Protein AF-A0A433Q0R8-F1 (afdb_monomer)

Mean predicted aligned error: 4.28 Å

Radius of gyration: 22.54 Å; Cα contacts (8 Å, |Δi|>4): 181; chains: 1; bounding box: 54×43×65 Å

Sequence (232 aa):
MKRGSVQAHPYHLVEPSPWPLLVSLALLTTTLSAVMTFHGVSNGPLLLSLGLLSTIFTMALWFISVTREATAEGHHTFAVQKGLTLGFILFVVSEVFFFLSIFWAFFHSSLAPTVELGAHWPPAGIESMNPWEVPLLNTVILLSSGATLTYSHHSVIAGDRKGALNGLVITIILAGIFTGLQGYEYFNASFTISDGVYGSTFFMATGFHGLHVTSWKWGIHQILAAMAANHV

Foldseek 3Di:
DPPVVDDPDLAFDDDDDCLVVQLVVLVVQLVVLVVCVVVVNPCSVVSNVVSVVSNVVSVVVVVVVVLCCVQVVPSCDPVNVVVVVVVVVVVVVVVVVVLVVLVCLVCVCAVAPDVVQVRHPPRPPADDDDCPPLVVVLVVLQVVLVVLCVQLVVCVVVVNLVSNLVSLVSSLVSLVVSLVSVVVCQVPGPDACPRPSVRVSVCVNVVVVSVVSVVVSVVSVVVSVCSVVVSD

Nearest PDB structures (foldseek):
  8ugj-assembly1_4C  TM=9.894E-01  e=1.124E-20  Sus scrofa
  5luf-assembly1_z  TM=9.855E-01  e=1.244E-20  Bos taurus
  1occ-assembly1_C  TM=9.855E-01  e=1.244E-20  Bos taurus
  1occ-assembly1_P  TM=9.855E-01  e=1.244E-20  Bos taurus
  7jrp-assembly1_c  TM=9.916E-01  e=2.871E-19  Vigna radiata

Secondary structure (DSSP, 8-state):
--GGGS-SSSS--PPP-SHHHHHHHHHHHHHHHHHHHHTT-TTHHHHHHHHHHHHHHHHHHHHHHHHHHHHTS----HHHHHHHHHHHHHHHHHHHHHHHHHHHHHHHHHHS--GGGTSSSSPTT-----TTSHHHHHHHHHHHHHHHHHHHHHHHHTT-HHHHHHHHHHHHHHHHHHHHHHHHHHHT-SS-TTSHHHHHHHHHHHHHHHHHHHHHHHHHHHHHHHHHTT--

Solvent-accessible surface area (backbone atoms only — not comparable to full-atom values): 12620 Å² total; per-residue (Å²): 132,63,79,90,81,51,82,92,61,63,68,67,83,79,72,95,66,66,52,69,60,54,38,52,53,19,49,51,41,26,54,54,16,45,54,32,37,79,69,67,42,87,63,11,59,60,43,25,53,51,14,50,52,45,31,55,51,43,51,52,56,44,53,52,50,54,48,40,42,41,69,77,70,57,48,58,33,74,64,34,48,52,50,52,54,51,51,50,52,54,51,53,51,51,52,51,55,54,50,49,54,50,52,46,57,41,49,58,48,55,76,58,37,50,74,92,38,68,58,41,70,76,39,78,94,61,73,76,83,63,64,84,48,69,58,40,52,44,50,52,40,52,55,50,27,52,53,30,41,52,50,12,54,53,20,54,77,72,67,35,61,68,53,20,54,51,18,46,52,52,24,49,51,38,54,51,50,40,53,51,51,51,52,50,50,61,73,69,45,87,64,46,60,80,55,52,70,63,23,37,42,47,49,52,51,55,45,52,49,52,51,48,54,54,54,51,45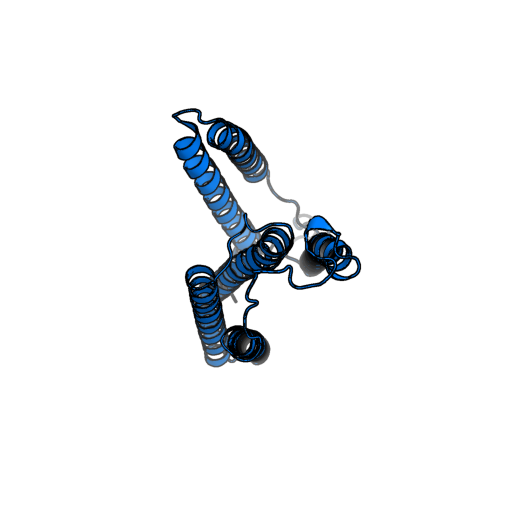,50,54,53,50,53,52,50,53,38,45,73,72,65,74,99

pLDDT: mean 94.96, std 6.35, range [53.72, 98.31]

Structure (mmCIF, N/CA/C/O backbone):
data_AF-A0A433Q0R8-F1
#
_entry.id   AF-A0A433Q0R8-F1
#
loop_
_atom_site.group_PDB
_atom_site.id
_atom_site.type_symbol
_atom_site.label_atom_id
_atom_site.label_alt_id
_atom_site.label_comp_id
_atom_site.label_asym_id
_atom_site.label_entity_id
_atom_site.label_seq_id
_atom_site.pdbx_PDB_ins_code
_atom_site.Cartn_x
_atom_site.Cartn_y
_atom_site.Cartn_z
_atom_site.occupancy
_atom_site.B_iso_or_equiv
_atom_site.auth_seq_id
_atom_site.auth_comp_id
_atom_site.auth_asym_id
_atom_site.auth_atom_id
_atom_site.pdbx_PDB_model_num
ATOM 1 N N . MET A 1 1 ? -31.805 5.750 31.769 1.00 56.47 1 MET A N 1
ATOM 2 C CA . MET A 1 1 ? -31.431 7.029 31.121 1.00 56.47 1 MET A CA 1
ATOM 3 C C . MET A 1 1 ? -32.704 7.681 30.583 1.00 56.47 1 MET A C 1
ATOM 5 O O . MET A 1 1 ? -33.530 6.957 30.036 1.00 56.47 1 MET A O 1
ATOM 9 N N . LYS A 1 2 ? -32.943 8.983 30.801 1.00 53.72 2 LYS A N 1
ATOM 10 C CA . LYS A 1 2 ? -34.154 9.647 30.274 1.00 53.72 2 LYS A CA 1
ATOM 11 C C . LYS A 1 2 ? -34.017 9.778 28.752 1.00 53.72 2 LYS A C 1
ATOM 13 O O . LYS A 1 2 ? -32.960 10.161 28.271 1.00 53.72 2 LYS A O 1
ATOM 18 N N . ARG A 1 3 ? -35.083 9.504 27.992 1.00 65.44 3 ARG A N 1
ATOM 19 C CA . ARG A 1 3 ? -35.072 9.532 26.513 1.00 65.44 3 ARG A CA 1
ATOM 20 C C . ARG A 1 3 ? -34.595 10.870 25.915 1.00 65.44 3 ARG A C 1
ATOM 22 O O . ARG A 1 3 ? -34.101 10.875 24.802 1.00 65.44 3 ARG A O 1
ATOM 29 N N . GLY A 1 4 ? -34.704 11.978 26.654 1.00 68.19 4 GLY A N 1
ATOM 30 C CA . GLY A 1 4 ? -34.221 13.300 26.232 1.00 68.19 4 GLY A CA 1
ATOM 31 C C . GLY A 1 4 ? -32.722 13.567 26.438 1.00 68.19 4 GLY A C 1
ATOM 32 O O . GLY A 1 4 ? -32.263 14.630 26.046 1.00 68.19 4 GLY A O 1
ATOM 33 N N . SER A 1 5 ? -31.964 12.652 27.055 1.00 75.94 5 SER A N 1
ATOM 34 C CA . SER A 1 5 ? -30.516 12.799 27.292 1.00 75.94 5 SER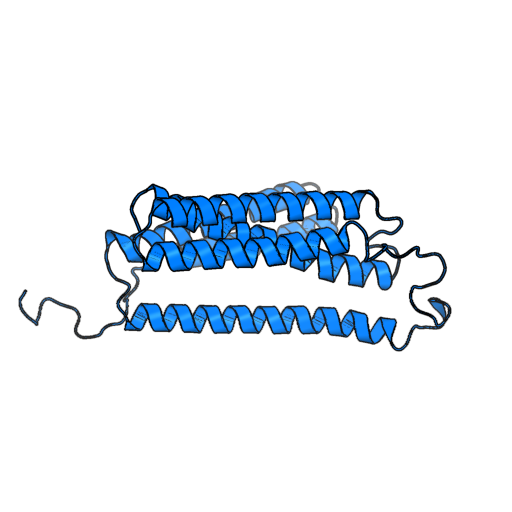 A CA 1
ATOM 35 C C . SER A 1 5 ? -29.663 11.864 26.427 1.00 75.94 5 SER A C 1
ATOM 37 O O . SER A 1 5 ? -28.495 11.649 26.732 1.00 75.94 5 SER A O 1
ATOM 39 N N . VAL A 1 6 ? -30.263 11.232 25.416 1.00 81.00 6 VAL A N 1
ATOM 40 C CA . VAL A 1 6 ? -29.609 10.283 24.509 1.00 81.00 6 VAL A CA 1
ATOM 41 C C . VAL A 1 6 ? -29.901 10.725 23.084 1.00 81.00 6 VAL A C 1
ATOM 43 O O . VAL A 1 6 ? -31.008 11.175 22.786 1.00 81.00 6 VAL A O 1
ATOM 46 N N . GLN A 1 7 ? -28.908 10.606 22.211 1.00 86.12 7 GLN A N 1
ATOM 47 C CA . GLN A 1 7 ? -29.038 10.958 20.805 1.00 86.12 7 GLN A CA 1
ATOM 48 C C . GLN A 1 7 ? -30.199 10.194 20.142 1.00 86.12 7 GLN A C 1
ATOM 50 O O . GLN A 1 7 ? -30.347 8.986 20.318 1.00 86.12 7 GLN A O 1
ATOM 55 N N . ALA A 1 8 ? -31.029 10.902 19.371 1.00 91.81 8 ALA A N 1
ATOM 56 C CA . ALA A 1 8 ? -32.252 10.345 18.785 1.00 91.81 8 ALA A CA 1
ATOM 57 C C . ALA A 1 8 ? -32.035 9.569 17.467 1.00 91.81 8 ALA A C 1
ATOM 59 O O . ALA A 1 8 ? -32.969 8.947 16.966 1.00 91.81 8 ALA A O 1
ATOM 60 N N . HIS A 1 9 ? -30.825 9.605 16.902 1.00 93.50 9 HIS A N 1
ATOM 61 C CA . HIS A 1 9 ? -30.449 8.910 15.667 1.00 93.50 9 HIS A CA 1
ATOM 62 C C . HIS A 1 9 ? -29.207 8.033 15.888 1.00 93.50 9 HIS A C 1
ATOM 64 O O . HIS A 1 9 ? -28.430 8.305 16.802 1.00 93.50 9 HIS A O 1
ATOM 70 N N . PRO A 1 10 ? -28.968 7.005 15.051 1.00 94.69 10 PRO A N 1
ATOM 71 C CA . PRO A 1 10 ? -27.886 6.045 15.279 1.00 94.69 10 PRO A CA 1
ATOM 72 C C . PRO A 1 10 ? -26.514 6.488 14.736 1.00 94.69 10 PRO A C 1
ATOM 74 O O . PRO A 1 10 ? -25.539 5.765 14.909 1.00 94.69 10 PRO A O 1
ATOM 77 N N . TYR A 1 11 ? -26.425 7.628 14.045 1.00 95.88 11 TYR A N 1
ATOM 78 C CA . TYR A 1 11 ? -25.190 8.103 13.399 1.00 95.88 11 TYR A CA 1
ATOM 79 C C . TYR A 1 11 ? -24.205 8.776 14.358 1.00 95.88 11 TYR A C 1
ATOM 81 O O . TYR A 1 11 ? -24.627 9.455 15.282 1.00 95.88 11 TYR A O 1
ATOM 89 N N . HIS A 1 12 ? -22.904 8.653 14.107 1.00 95.50 12 HIS A N 1
ATOM 90 C CA . HIS A 1 12 ? -21.869 9.330 14.888 1.00 95.50 12 HIS A CA 1
ATOM 91 C C . HIS A 1 12 ? -21.760 10.813 14.485 1.00 95.50 12 HIS A C 1
ATOM 93 O O . HIS A 1 12 ? -21.564 11.118 13.309 1.00 95.50 12 HIS A O 1
ATOM 99 N N . LEU A 1 13 ? -21.894 11.726 15.450 1.00 94.81 13 LEU A N 1
ATOM 100 C CA . LEU A 1 13 ? -21.583 13.148 15.282 1.00 94.81 13 LEU A CA 1
ATOM 101 C C . LEU A 1 13 ? -20.150 13.393 15.754 1.00 94.81 13 LEU A C 1
ATOM 103 O O . LEU A 1 13 ? -19.916 13.542 16.948 1.00 94.81 13 LEU A O 1
ATOM 107 N N . VAL A 1 14 ? -19.208 13.389 14.813 1.00 94.62 14 VAL A N 1
ATOM 108 C CA . VAL A 1 14 ? -17.776 13.520 15.109 1.00 94.62 14 VAL A CA 1
ATOM 109 C C . VAL A 1 14 ? -17.467 14.926 15.631 1.00 94.62 14 VAL A C 1
ATOM 111 O O . VAL A 1 14 ? -17.920 15.920 15.057 1.00 94.62 14 VAL A O 1
ATOM 114 N N . GLU A 1 15 ? -16.679 15.014 16.702 1.00 93.75 15 GLU A N 1
ATOM 115 C CA . GLU A 1 15 ? -16.199 16.291 17.234 1.00 93.75 15 GLU A CA 1
ATOM 116 C C . GLU A 1 15 ? -15.208 16.980 16.273 1.00 93.75 15 GLU A C 1
ATOM 118 O O . GLU A 1 15 ? -14.554 16.321 15.458 1.00 93.75 15 GLU A O 1
ATOM 123 N N . PRO A 1 16 ? -15.051 18.316 16.345 1.00 96.56 16 PRO A N 1
ATOM 124 C CA . PRO A 1 16 ? -14.052 19.022 15.550 1.00 96.56 16 PRO A CA 1
ATOM 125 C C . PRO A 1 16 ? -12.648 18.438 15.746 1.00 96.56 16 PRO A C 1
ATOM 127 O O . PRO A 1 16 ? -12.112 18.417 16.852 1.00 96.56 16 PRO A O 1
ATOM 130 N N . SER A 1 17 ? -12.035 17.995 14.648 1.00 96.12 17 SER A N 1
ATOM 131 C CA . SER A 1 17 ? -10.740 17.319 14.656 1.00 96.12 17 SER A CA 1
ATOM 132 C C . SER A 1 17 ? -9.710 18.064 13.800 1.00 96.12 17 SER A C 1
ATOM 134 O O . SER A 1 17 ? -10.045 18.506 12.697 1.00 96.12 17 SER A O 1
ATOM 136 N N . PRO A 1 18 ? -8.446 18.193 14.252 1.00 96.81 18 PRO A N 1
ATOM 137 C CA . PRO A 1 18 ? -7.393 18.845 13.474 1.00 96.81 18 PRO A CA 1
ATOM 138 C C . PRO A 1 18 ? -6.833 17.954 12.353 1.00 96.81 18 PRO A C 1
ATOM 140 O O . PRO A 1 18 ? -6.156 18.460 11.454 1.00 96.81 18 PRO A O 1
ATOM 143 N N . TRP A 1 19 ? -7.085 16.639 12.388 1.00 97.38 19 TRP A N 1
ATOM 144 C CA . TRP A 1 19 ? -6.422 15.667 11.511 1.00 97.38 19 TRP A CA 1
ATOM 145 C C . TRP A 1 19 ? -6.618 15.921 10.010 1.00 97.38 19 TRP A C 1
ATOM 147 O O . TRP A 1 19 ? -5.617 15.843 9.293 1.00 97.38 19 TRP A O 1
ATOM 157 N N . PRO A 1 20 ? -7.817 16.296 9.510 1.00 97.56 20 PRO A N 1
ATOM 158 C CA . PRO A 1 20 ? -8.004 16.597 8.090 1.00 97.56 20 PRO A CA 1
ATOM 159 C C . PRO A 1 20 ? -7.110 17.743 7.596 1.00 97.56 20 PRO A C 1
ATOM 161 O O . PRO A 1 20 ? -6.517 17.655 6.521 1.00 97.56 20 PRO A O 1
ATOM 164 N N . LEU A 1 21 ? -6.957 18.803 8.397 1.00 97.62 21 LEU A N 1
ATOM 165 C CA . LEU A 1 21 ? -6.092 19.929 8.049 1.00 97.62 21 LEU A CA 1
ATOM 166 C C . LEU A 1 21 ? -4.618 19.512 8.082 1.00 97.62 21 LEU A C 1
ATOM 168 O O . LEU A 1 21 ? -3.884 19.774 7.130 1.00 97.62 21 LEU A O 1
ATOM 172 N N . LEU A 1 22 ? -4.191 18.822 9.141 1.00 97.81 22 LEU A N 1
ATOM 173 C CA . LEU A 1 22 ? -2.797 18.401 9.292 1.00 97.81 22 LEU A CA 1
ATOM 174 C C . LEU A 1 22 ? -2.357 17.447 8.176 1.00 97.81 22 LEU A C 1
ATOM 176 O O . LEU A 1 22 ? -1.286 17.645 7.604 1.00 97.81 22 LEU A O 1
ATOM 180 N N . VAL A 1 23 ? -3.192 16.470 7.802 1.00 97.81 23 VAL A N 1
ATOM 181 C CA . VAL A 1 23 ? -2.846 15.546 6.714 1.00 97.81 23 VAL A CA 1
ATOM 182 C C . VAL A 1 23 ? -2.805 16.272 5.371 1.00 97.81 23 VAL A C 1
ATOM 184 O O . VAL A 1 23 ? -1.923 16.001 4.564 1.00 97.81 23 VAL A O 1
ATOM 187 N N . SER A 1 24 ? -3.690 17.250 5.142 1.00 97.94 24 SER A N 1
ATOM 188 C CA . SER A 1 24 ? -3.680 18.033 3.901 1.00 97.94 24 SER A CA 1
ATOM 189 C C . SER A 1 24 ? -2.397 18.863 3.746 1.00 97.94 24 SER A C 1
ATOM 191 O O . SER A 1 24 ? -1.813 18.893 2.663 1.00 97.94 24 SER A O 1
ATOM 193 N N . LEU A 1 25 ? -1.897 19.459 4.836 1.00 97.69 25 LEU A N 1
ATOM 194 C CA . LEU A 1 25 ? -0.628 20.194 4.852 1.00 97.69 25 LEU A CA 1
ATOM 195 C C . LEU A 1 25 ? 0.580 19.260 4.693 1.00 97.69 25 LEU A C 1
ATOM 197 O O . LEU A 1 25 ? 1.532 19.601 3.985 1.00 97.69 25 LEU A O 1
ATOM 201 N N . ALA A 1 26 ? 0.541 18.075 5.306 1.00 97.88 26 ALA A N 1
ATOM 202 C CA . ALA A 1 26 ? 1.584 17.062 5.151 1.00 97.88 26 ALA A CA 1
ATOM 203 C C . ALA A 1 26 ? 1.663 16.544 3.702 1.00 97.88 26 ALA A C 1
ATOM 205 O O . ALA A 1 26 ? 2.753 16.460 3.128 1.00 97.88 26 ALA A O 1
ATOM 206 N N . LEU A 1 27 ? 0.513 16.287 3.071 1.00 98.00 27 LEU A N 1
ATOM 207 C CA . LEU A 1 27 ? 0.427 15.886 1.665 1.00 98.00 27 LEU A CA 1
ATOM 208 C C . LEU A 1 27 ? 0.896 16.999 0.724 1.00 98.00 27 LEU A C 1
ATOM 210 O O . LEU A 1 27 ? 1.673 16.724 -0.187 1.00 98.00 27 LEU A O 1
ATOM 214 N N . LEU A 1 28 ? 0.503 18.255 0.964 1.00 97.69 28 LEU A N 1
ATOM 215 C CA . LEU A 1 28 ? 0.994 19.404 0.194 1.00 97.69 28 LEU A CA 1
ATOM 216 C C . LEU A 1 28 ? 2.519 19.545 0.299 1.00 97.69 28 LEU A C 1
ATOM 218 O O . LEU A 1 28 ? 3.203 19.765 -0.698 1.00 97.69 28 L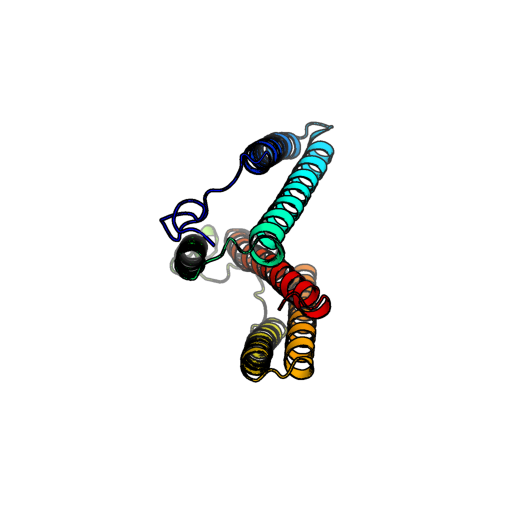EU A O 1
ATOM 222 N N . THR A 1 29 ? 3.065 19.387 1.504 1.00 97.00 29 THR A N 1
ATOM 223 C CA . THR A 1 29 ? 4.517 19.424 1.718 1.00 97.00 29 THR A CA 1
ATOM 224 C C . THR A 1 29 ? 5.202 18.293 0.955 1.00 97.00 29 THR A C 1
ATOM 226 O O . THR A 1 29 ? 6.218 18.524 0.302 1.00 97.00 29 THR A O 1
ATOM 229 N N . THR A 1 30 ? 4.628 17.088 0.976 1.00 98.06 30 THR A N 1
ATOM 230 C CA . THR A 1 30 ? 5.141 15.912 0.254 1.00 98.06 30 THR A CA 1
ATOM 231 C C . THR A 1 30 ? 5.153 16.135 -1.259 1.00 98.06 30 THR A C 1
ATOM 233 O O . THR A 1 30 ? 6.157 15.858 -1.909 1.00 98.06 30 THR A O 1
ATOM 236 N N . THR A 1 31 ? 4.081 16.679 -1.841 1.00 97.88 31 THR A N 1
ATOM 237 C CA . THR A 1 31 ? 4.012 16.907 -3.295 1.00 97.88 31 THR A CA 1
ATOM 238 C C . THR A 1 31 ? 4.971 18.003 -3.753 1.00 97.88 31 THR A C 1
ATOM 240 O O . THR A 1 31 ? 5.715 17.797 -4.711 1.00 97.88 31 THR A O 1
ATOM 243 N N . LEU A 1 32 ? 5.028 19.137 -3.047 1.00 97.62 32 LEU A N 1
ATOM 244 C CA . LEU A 1 32 ? 5.959 20.224 -3.372 1.00 97.62 32 LEU A CA 1
ATOM 245 C C . LEU A 1 32 ? 7.421 19.779 -3.240 1.00 97.62 32 LEU A C 1
ATOM 247 O O . LEU A 1 32 ? 8.239 20.050 -4.119 1.00 97.62 32 LEU A O 1
ATOM 251 N N . SER A 1 33 ? 7.754 19.054 -2.174 1.00 97.94 33 SER A N 1
ATOM 252 C CA . SER A 1 33 ? 9.115 18.555 -1.953 1.00 97.94 33 SER A CA 1
ATOM 253 C C . SER A 1 33 ? 9.523 17.439 -2.920 1.00 97.94 33 SER A C 1
ATOM 255 O O . SER A 1 33 ? 10.697 17.368 -3.288 1.00 97.94 33 SER A O 1
ATOM 257 N N . ALA A 1 34 ? 8.583 16.616 -3.399 1.00 97.94 34 ALA A N 1
ATOM 258 C CA . ALA A 1 34 ? 8.841 15.656 -4.474 1.00 97.94 34 ALA A CA 1
ATOM 259 C C . ALA A 1 34 ? 9.249 16.375 -5.769 1.00 97.94 34 ALA A C 1
ATOM 261 O O . ALA A 1 34 ? 10.277 16.044 -6.359 1.00 97.94 34 ALA A O 1
ATOM 262 N N . VAL A 1 35 ? 8.514 17.425 -6.157 1.00 98.12 35 VAL A N 1
ATOM 263 C CA . VAL A 1 35 ? 8.863 18.273 -7.311 1.00 98.12 35 VAL A CA 1
ATOM 264 C C . VAL A 1 35 ? 10.247 18.903 -7.117 1.00 98.12 35 VAL A C 1
ATOM 266 O O . VAL A 1 35 ? 11.106 18.790 -7.989 1.00 98.12 35 VAL A O 1
ATOM 269 N N . MET A 1 36 ? 10.517 19.496 -5.950 1.00 97.81 36 MET A N 1
ATOM 270 C CA . MET A 1 36 ? 11.837 20.060 -5.628 1.00 97.81 36 MET A CA 1
ATOM 271 C C . MET A 1 36 ? 12.965 19.025 -5.742 1.00 97.81 36 MET A C 1
ATOM 273 O O . MET A 1 36 ? 14.040 19.344 -6.250 1.00 97.81 36 MET A O 1
ATOM 277 N N . THR A 1 37 ? 12.716 17.794 -5.289 1.00 98.12 37 THR A N 1
ATOM 278 C CA . THR A 1 37 ? 13.676 16.684 -5.354 1.00 98.12 37 THR A CA 1
ATOM 279 C C . THR A 1 37 ? 13.999 16.320 -6.800 1.00 98.12 37 THR A C 1
ATOM 281 O O . THR A 1 37 ? 15.172 16.255 -7.162 1.00 98.12 37 THR A O 1
ATOM 284 N N . PHE A 1 38 ? 12.983 16.150 -7.649 1.00 97.50 38 PHE A N 1
ATOM 285 C CA . PHE A 1 38 ? 13.182 15.793 -9.058 1.00 97.50 38 PHE A CA 1
ATOM 286 C C . PHE A 1 38 ? 13.833 16.907 -9.888 1.00 97.50 38 PHE A C 1
ATOM 288 O O . PHE A 1 38 ? 14.486 16.616 -10.886 1.00 97.50 38 PHE A O 1
ATOM 295 N N . HIS A 1 39 ? 13.724 18.166 -9.456 1.00 97.44 39 HIS A N 1
ATOM 296 C CA . HIS A 1 39 ? 14.395 19.309 -10.085 1.00 97.44 39 HIS A CA 1
ATOM 297 C C . HIS A 1 39 ? 15.746 19.681 -9.447 1.00 97.44 39 HIS A C 1
ATOM 299 O O . HIS A 1 39 ? 16.301 20.734 -9.760 1.00 97.44 39 HIS A O 1
ATOM 305 N N . GLY A 1 40 ? 16.299 18.837 -8.569 1.00 96.19 40 GLY A N 1
ATOM 306 C CA . GLY A 1 40 ? 17.657 19.009 -8.040 1.00 96.19 40 GLY A CA 1
ATOM 307 C C . GLY A 1 40 ? 17.822 20.154 -7.035 1.00 96.19 40 GLY A C 1
ATOM 308 O O . GLY A 1 40 ? 18.936 20.632 -6.822 1.00 96.19 40 GLY A O 1
ATOM 309 N N . VAL A 1 41 ? 16.740 20.609 -6.398 1.00 97.19 41 VAL A N 1
ATOM 310 C CA . VAL A 1 41 ? 16.826 21.606 -5.322 1.00 97.19 41 VAL A CA 1
ATOM 311 C C . VAL A 1 41 ? 17.474 20.962 -4.094 1.00 97.19 41 VAL A C 1
ATOM 313 O O . VAL A 1 41 ? 17.001 19.934 -3.612 1.00 97.19 41 VAL A O 1
ATOM 316 N N . SER A 1 42 ? 18.522 21.587 -3.547 1.00 94.69 42 SER A N 1
ATOM 317 C CA . SER A 1 42 ? 19.376 21.011 -2.490 1.00 94.69 42 SER A CA 1
ATOM 318 C C . SER A 1 42 ? 18.616 20.484 -1.264 1.00 94.69 42 SER A C 1
ATOM 320 O O . SER A 1 42 ? 18.922 19.404 -0.769 1.00 94.69 42 SER A O 1
ATOM 322 N N . ASN A 1 43 ? 17.597 21.209 -0.796 1.00 95.31 43 ASN A N 1
ATOM 323 C CA . ASN A 1 43 ? 16.787 20.817 0.364 1.00 95.31 43 ASN A CA 1
ATOM 324 C C . ASN A 1 43 ? 15.597 19.903 0.018 1.00 95.31 43 ASN A C 1
ATOM 326 O O . ASN A 1 43 ? 14.888 19.469 0.925 1.00 95.31 43 ASN A O 1
ATOM 330 N N . GLY A 1 44 ? 15.358 19.610 -1.264 1.00 96.88 44 GLY A N 1
ATOM 331 C CA . GLY A 1 44 ? 14.226 18.804 -1.733 1.00 96.88 44 GLY A CA 1
ATOM 332 C C . GLY A 1 44 ? 14.121 17.441 -1.037 1.00 96.88 44 GLY A C 1
ATOM 333 O O . GLY A 1 44 ? 13.097 17.193 -0.396 1.00 96.88 44 GLY A O 1
ATOM 334 N N . PRO A 1 45 ? 15.170 16.591 -1.065 1.00 96.88 45 PRO A N 1
ATOM 335 C CA . PRO A 1 45 ? 15.119 15.254 -0.465 1.00 96.88 45 PRO A CA 1
ATOM 336 C C . PRO A 1 45 ? 14.824 15.262 1.043 1.00 96.88 45 PRO A C 1
ATOM 338 O O . PRO A 1 45 ? 14.063 14.433 1.546 1.00 96.88 45 PRO A O 1
ATOM 341 N N . LEU A 1 46 ? 15.393 16.226 1.777 1.00 96.94 46 LEU A N 1
ATOM 342 C CA . LEU A 1 46 ? 15.138 16.378 3.209 1.00 96.94 46 LEU A CA 1
ATOM 343 C C . LEU A 1 46 ? 13.671 16.744 3.461 1.00 96.94 46 LEU A C 1
ATOM 345 O O . LEU A 1 46 ? 13.011 16.100 4.272 1.00 96.94 46 LEU A O 1
ATOM 349 N N . LEU A 1 47 ? 13.138 17.730 2.739 1.00 96.88 47 LEU A N 1
ATOM 350 C CA . LEU A 1 47 ? 11.732 18.122 2.865 1.00 96.88 47 LEU A CA 1
ATOM 351 C C . LEU A 1 47 ? 10.779 16.989 2.462 1.00 96.88 47 LEU A C 1
ATOM 353 O O . LEU A 1 47 ? 9.733 16.836 3.088 1.00 96.88 47 LEU A O 1
ATOM 357 N N . LEU A 1 48 ? 11.159 16.167 1.480 1.00 97.81 48 LEU A N 1
ATOM 358 C CA . LEU A 1 48 ? 10.379 15.006 1.051 1.00 97.81 48 LEU A CA 1
ATOM 359 C C . LEU A 1 48 ? 10.292 13.951 2.149 1.00 97.81 48 LEU A C 1
ATOM 361 O O . LEU A 1 48 ? 9.198 13.493 2.476 1.00 97.81 48 LEU A O 1
ATOM 365 N N . SER A 1 49 ? 11.423 13.610 2.770 1.00 96.81 49 SER A N 1
ATOM 366 C CA . SER A 1 49 ? 11.424 12.677 3.902 1.00 96.81 49 SER A CA 1
ATOM 367 C C . SER A 1 49 ? 10.603 13.201 5.085 1.00 96.81 49 SER A C 1
ATOM 369 O O . SER A 1 49 ? 9.812 12.450 5.655 1.00 96.81 49 SER A O 1
ATOM 371 N N . LEU A 1 50 ? 10.699 14.497 5.407 1.00 96.94 50 LEU A N 1
ATOM 372 C CA . LEU A 1 50 ? 9.878 15.124 6.449 1.00 96.94 50 LEU A CA 1
ATOM 373 C C . LEU A 1 50 ? 8.379 15.125 6.103 1.00 96.94 50 LEU A C 1
ATOM 375 O O . LEU A 1 50 ? 7.560 14.830 6.973 1.00 96.94 50 LEU A O 1
ATOM 379 N N . GLY A 1 51 ? 8.012 15.410 4.851 1.00 97.56 51 GLY A N 1
ATOM 380 C CA . GLY A 1 51 ? 6.623 15.373 4.380 1.00 97.56 51 GLY A CA 1
ATOM 381 C C . GLY A 1 51 ? 6.010 13.974 4.481 1.00 97.56 51 GLY A C 1
ATOM 382 O O . GLY A 1 51 ? 4.914 13.810 5.028 1.00 97.56 51 GLY A O 1
ATOM 383 N N . LEU A 1 52 ? 6.748 12.949 4.043 1.00 97.06 52 LEU A N 1
ATOM 384 C CA . LEU A 1 52 ? 6.326 1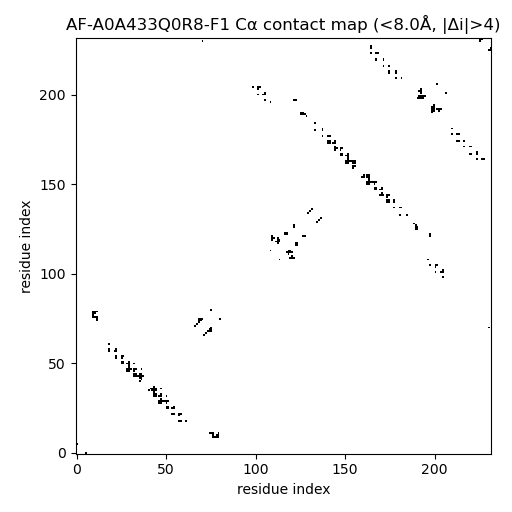1.549 4.145 1.00 97.06 52 LEU A CA 1
ATOM 385 C C . LEU A 1 52 ? 6.159 11.112 5.606 1.00 97.06 52 LEU A C 1
ATOM 387 O O . LEU A 1 52 ? 5.125 10.546 5.965 1.00 97.06 52 LEU A O 1
ATOM 391 N N . LEU A 1 53 ? 7.132 11.424 6.471 1.00 96.88 53 LEU A N 1
ATOM 392 C CA . LEU A 1 53 ? 7.055 11.115 7.903 1.00 96.88 53 LEU A CA 1
ATOM 393 C C . LEU A 1 53 ? 5.881 11.829 8.580 1.00 96.88 53 LEU A C 1
ATOM 395 O O . LEU A 1 53 ? 5.160 11.211 9.361 1.00 96.88 53 LEU A O 1
ATOM 399 N N . SER A 1 54 ? 5.651 13.105 8.258 1.00 97.44 54 SER A N 1
ATOM 400 C CA . SER A 1 54 ? 4.518 13.877 8.778 1.00 97.44 54 SER A CA 1
ATOM 401 C C . SER A 1 54 ? 3.174 13.286 8.343 1.00 97.44 54 SER A C 1
ATOM 403 O O . SER A 1 54 ? 2.248 13.200 9.155 1.00 97.44 54 SER A O 1
ATOM 405 N N . THR A 1 55 ? 3.080 12.810 7.098 1.00 97.44 55 THR A N 1
ATOM 406 C CA . THR A 1 55 ? 1.879 12.147 6.571 1.00 97.44 55 THR A CA 1
ATOM 407 C C . THR A 1 55 ? 1.593 10.859 7.344 1.00 97.44 55 THR A C 1
ATOM 409 O O . THR A 1 55 ? 0.501 10.706 7.891 1.00 97.44 55 THR A O 1
ATOM 412 N N . ILE A 1 56 ? 2.589 9.972 7.474 1.00 95.31 56 ILE A N 1
ATOM 413 C CA . ILE A 1 56 ? 2.459 8.704 8.214 1.00 95.31 56 ILE A CA 1
ATOM 414 C C . ILE A 1 56 ? 2.097 8.964 9.681 1.00 95.31 56 ILE A C 1
ATOM 416 O O . ILE A 1 56 ? 1.191 8.329 10.220 1.00 95.31 56 ILE A O 1
ATOM 420 N N . PHE A 1 57 ? 2.772 9.918 10.322 1.00 95.62 57 PHE A N 1
ATOM 421 C CA . PHE A 1 57 ? 2.526 10.269 11.718 1.00 95.62 57 PHE A CA 1
ATOM 422 C C . PHE A 1 57 ? 1.099 10.784 11.938 1.00 95.62 57 PHE A C 1
ATOM 424 O O . PHE A 1 57 ? 0.402 10.313 12.836 1.00 95.62 57 PHE A O 1
ATOM 431 N N . THR A 1 58 ? 0.630 11.699 11.086 1.00 97.38 58 THR A N 1
ATOM 432 C CA . THR A 1 58 ? -0.728 12.252 11.185 1.00 97.38 58 THR A CA 1
ATOM 433 C C . THR A 1 58 ? -1.787 11.177 10.952 1.00 97.38 58 THR A C 1
ATOM 435 O O . THR A 1 58 ? -2.765 11.115 11.695 1.00 97.38 58 THR A O 1
ATOM 438 N N . MET A 1 59 ? -1.580 10.287 9.974 1.00 95.56 59 MET A N 1
ATOM 439 C CA . MET A 1 59 ? -2.473 9.147 9.738 1.00 95.56 59 MET A CA 1
ATOM 440 C C . MET A 1 59 ? -2.535 8.217 10.953 1.00 95.56 59 MET A C 1
ATOM 442 O O . MET A 1 59 ? -3.626 7.840 11.374 1.00 95.56 59 MET A O 1
ATOM 446 N N . ALA A 1 60 ? -1.391 7.884 11.559 1.00 93.62 60 ALA A N 1
ATOM 447 C CA . ALA A 1 60 ? -1.348 7.030 12.743 1.00 93.62 60 ALA A CA 1
ATOM 448 C C . ALA A 1 60 ? -2.134 7.635 13.923 1.00 93.62 60 ALA A C 1
ATOM 450 O O . ALA A 1 60 ? -2.939 6.940 14.543 1.00 93.62 60 ALA A O 1
ATOM 451 N N . LEU A 1 61 ? -1.965 8.934 14.200 1.00 95.69 61 LEU A N 1
ATOM 452 C CA . LEU A 1 61 ? -2.712 9.630 15.257 1.00 95.69 61 LEU A CA 1
ATOM 453 C C . LEU A 1 61 ? -4.213 9.729 14.964 1.00 95.69 61 LEU A C 1
ATOM 455 O O . LEU A 1 61 ? -5.039 9.584 15.873 1.00 95.69 61 LEU A O 1
ATOM 459 N N . TRP A 1 62 ? -4.581 9.934 13.699 1.00 97.25 62 TRP A N 1
ATOM 460 C CA . TRP A 1 62 ? -5.983 9.931 13.301 1.00 97.25 62 TRP A CA 1
ATOM 461 C C . TRP A 1 62 ? -6.608 8.550 13.531 1.00 97.25 62 TRP A C 1
ATOM 463 O O . TRP A 1 62 ? -7.642 8.450 14.190 1.00 97.25 62 TRP A O 1
ATOM 473 N N . PHE A 1 63 ? -5.955 7.466 13.109 1.00 94.69 63 PHE A N 1
ATOM 474 C CA . PHE A 1 63 ? -6.470 6.112 13.339 1.00 94.69 63 PHE A CA 1
ATOM 475 C C . PHE A 1 63 ? -6.573 5.740 14.824 1.00 94.69 63 PHE A C 1
ATOM 477 O O . PHE A 1 63 ? -7.516 5.047 15.213 1.00 94.69 63 PHE A O 1
ATOM 484 N N . ILE A 1 64 ? -5.666 6.234 15.673 1.00 92.81 64 ILE A N 1
ATOM 485 C CA . ILE A 1 64 ? -5.793 6.094 17.133 1.00 92.81 64 ILE A CA 1
ATOM 486 C C . ILE A 1 64 ? -7.059 6.801 17.635 1.00 92.81 64 ILE A C 1
ATOM 488 O O . ILE A 1 64 ? -7.784 6.236 18.453 1.00 92.81 64 ILE A O 1
ATOM 492 N N . SER A 1 65 ? -7.358 7.997 17.118 1.00 95.06 65 SER A N 1
ATOM 493 C CA . SER A 1 65 ? -8.567 8.746 17.488 1.00 95.06 65 SER A CA 1
ATOM 494 C C . SER A 1 65 ? -9.837 7.988 17.090 1.00 95.06 65 SER A C 1
ATOM 496 O O . SER A 1 65 ? -10.691 7.756 17.938 1.00 95.06 65 SER A O 1
ATOM 498 N N . VAL A 1 66 ? -9.897 7.468 15.859 1.00 95.50 66 VAL A N 1
ATOM 499 C CA . VAL A 1 66 ? -11.021 6.634 15.390 1.00 95.50 66 VAL A CA 1
ATOM 500 C C . VAL A 1 66 ? -11.169 5.366 16.237 1.00 95.50 66 VAL A C 1
ATOM 502 O O . VAL A 1 66 ? -12.278 4.956 16.569 1.00 95.50 66 VAL A O 1
ATOM 505 N N . THR A 1 67 ? -10.057 4.741 16.636 1.00 92.94 67 THR A N 1
ATOM 506 C CA . THR A 1 67 ? -10.090 3.552 17.504 1.00 92.94 67 THR A CA 1
ATOM 507 C C . THR A 1 67 ? -10.642 3.890 18.890 1.00 92.94 67 THR A C 1
ATOM 509 O O . THR A 1 67 ? -11.419 3.111 19.447 1.00 92.94 67 THR A O 1
ATOM 512 N N . ARG A 1 68 ? -10.287 5.055 19.446 1.00 92.81 68 ARG A N 1
ATOM 513 C CA . ARG A 1 68 ? -10.817 5.553 20.724 1.00 92.81 68 ARG A CA 1
ATOM 514 C C . ARG A 1 68 ? -12.320 5.834 20.636 1.00 92.81 68 ARG A C 1
ATOM 516 O O . ARG A 1 68 ? -13.066 5.339 21.479 1.00 92.81 68 ARG A O 1
ATOM 523 N N . GLU A 1 69 ? -12.755 6.540 19.595 1.00 95.00 69 GLU A N 1
ATOM 524 C CA . GLU A 1 69 ? -14.170 6.830 19.306 1.00 95.00 69 GLU A CA 1
ATOM 525 C C . GLU A 1 69 ? -14.995 5.534 19.180 1.00 95.00 69 GLU A C 1
ATOM 527 O O . GLU A 1 69 ? -16.121 5.427 19.675 1.00 95.00 69 GLU A O 1
ATOM 532 N N . ALA A 1 70 ? -14.407 4.504 18.561 1.00 93.25 70 ALA A N 1
ATOM 533 C CA . ALA A 1 70 ? -15.033 3.199 18.394 1.00 93.25 70 ALA A CA 1
ATOM 534 C C . ALA A 1 70 ? -15.141 2.405 19.705 1.00 93.25 70 ALA A C 1
ATOM 536 O O . ALA A 1 70 ? -16.215 1.896 20.026 1.00 93.25 70 ALA A O 1
ATOM 537 N N . THR A 1 71 ? -14.029 2.261 20.432 1.00 91.12 71 THR A N 1
ATOM 538 C CA . THR A 1 71 ? -13.893 1.286 21.531 1.00 91.12 71 THR A CA 1
ATOM 539 C C . THR A 1 71 ? -14.125 1.886 22.913 1.00 91.12 71 THR A C 1
ATOM 541 O O . THR A 1 71 ? -14.793 1.265 23.736 1.00 91.12 71 THR A O 1
ATOM 544 N N . ALA A 1 72 ? -13.593 3.080 23.181 1.00 90.44 72 ALA A N 1
ATOM 545 C CA . ALA A 1 72 ? -13.671 3.719 24.492 1.00 90.44 72 ALA A CA 1
ATOM 546 C C . ALA A 1 72 ? -14.940 4.570 24.640 1.00 90.44 72 ALA A C 1
ATOM 548 O O . ALA A 1 72 ? -15.552 4.579 25.705 1.00 90.44 72 ALA A O 1
ATOM 549 N N . GLU A 1 73 ? -15.341 5.265 23.574 1.00 92.56 73 GLU A N 1
ATOM 550 C CA . GLU A 1 73 ? -16.503 6.168 23.580 1.00 92.56 73 GLU A CA 1
ATOM 551 C C . GLU A 1 73 ? -17.788 5.480 23.076 1.00 92.56 73 GLU A C 1
ATOM 553 O O . GLU A 1 73 ? -18.899 5.907 23.394 1.00 92.56 73 GLU A O 1
ATOM 558 N N . GLY A 1 74 ? -17.660 4.368 22.340 1.00 92.62 74 GLY A N 1
ATOM 559 C CA . GLY A 1 74 ? -18.788 3.527 21.931 1.00 92.62 74 GLY A CA 1
ATOM 560 C C . GLY A 1 74 ? -19.666 4.130 20.828 1.00 92.62 74 GLY A C 1
ATOM 561 O O . GLY A 1 74 ? -20.838 3.766 20.703 1.00 92.62 74 GLY A O 1
ATOM 562 N N . HIS A 1 75 ? -19.129 5.039 20.008 1.00 94.25 75 HIS A N 1
ATOM 563 C CA . HIS A 1 75 ? -19.896 5.746 18.977 1.00 94.25 75 HIS A CA 1
ATOM 564 C C . HIS A 1 75 ? -20.221 4.899 17.730 1.00 94.25 75 HIS A C 1
ATOM 566 O O . HIS A 1 75 ? -21.068 5.274 16.914 1.00 94.25 75 HIS A O 1
ATOM 572 N N . HIS A 1 76 ? -19.599 3.727 17.573 1.00 95.94 76 HIS A N 1
ATOM 573 C CA . HIS A 1 76 ? -19.771 2.855 16.408 1.00 95.94 76 HIS A CA 1
ATOM 574 C C . HIS A 1 76 ? -20.993 1.933 16.540 1.00 95.94 76 HIS A C 1
ATOM 576 O O . HIS A 1 76 ? -20.872 0.715 16.691 1.00 95.94 76 HIS A O 1
ATOM 582 N N . THR A 1 77 ? -22.196 2.510 16.441 1.00 96.19 77 THR A N 1
ATOM 583 C CA . THR A 1 77 ? -23.448 1.736 16.364 1.00 96.19 77 THR A CA 1
ATOM 584 C C . THR A 1 77 ? -23.485 0.845 15.115 1.00 96.19 77 THR A C 1
ATOM 586 O O . THR A 1 77 ? -22.732 1.042 14.162 1.00 96.19 77 THR A O 1
ATOM 589 N N . PHE A 1 78 ? -24.427 -0.098 15.052 1.00 96.31 78 PHE A N 1
ATOM 590 C CA . PHE A 1 78 ? -24.598 -0.965 13.880 1.00 96.31 78 PHE A CA 1
ATOM 591 C C . PHE A 1 78 ? -24.797 -0.196 12.559 1.00 96.31 78 PHE A C 1
ATOM 593 O O . PHE A 1 78 ? -24.312 -0.625 11.513 1.00 96.31 78 PHE A O 1
ATOM 600 N N . ALA A 1 79 ? -25.480 0.957 12.590 1.00 97.12 79 ALA A N 1
ATOM 601 C CA . ALA A 1 79 ? -25.650 1.797 11.403 1.00 97.12 79 ALA A CA 1
ATOM 602 C C . ALA A 1 79 ? -24.315 2.412 10.948 1.00 97.12 79 ALA A C 1
ATOM 604 O O . ALA A 1 79 ? -24.026 2.429 9.752 1.00 97.12 79 ALA A O 1
ATOM 605 N N . VAL A 1 80 ? -23.489 2.864 11.898 1.00 97.81 80 VAL A N 1
ATOM 606 C CA . VAL A 1 80 ? -22.148 3.407 11.631 1.00 97.81 80 VAL A CA 1
ATOM 607 C C . VAL A 1 80 ? -21.227 2.316 11.090 1.00 97.81 80 VAL A C 1
ATOM 609 O O . VAL A 1 80 ? -20.590 2.524 10.062 1.00 97.81 80 VAL A O 1
ATOM 612 N N . GLN A 1 81 ? -21.218 1.129 11.704 1.00 97.06 81 GLN A N 1
ATOM 613 C CA . GLN A 1 81 ? -20.420 -0.011 11.239 1.00 97.06 81 GLN A CA 1
ATOM 614 C C . GLN A 1 81 ? -20.771 -0.404 9.799 1.00 97.06 81 GLN A C 1
ATOM 616 O O . GLN A 1 81 ? -19.874 -0.540 8.974 1.00 97.06 81 GLN A O 1
ATOM 621 N N . LYS A 1 82 ? -22.066 -0.488 9.455 1.00 97.81 82 LYS A N 1
ATOM 622 C CA . LYS A 1 82 ? -22.504 -0.718 8.066 1.00 97.81 82 LYS A CA 1
ATOM 623 C C . LYS A 1 82 ? -22.005 0.360 7.102 1.00 97.81 82 LYS A C 1
ATOM 625 O O . LYS A 1 82 ? -21.588 0.030 5.994 1.00 97.81 82 LYS A O 1
ATOM 630 N N . GLY A 1 83 ? -22.046 1.627 7.516 1.00 98.25 83 GLY A N 1
ATOM 631 C CA . GLY A 1 83 ? -21.513 2.743 6.735 1.00 98.25 83 GLY A CA 1
ATOM 632 C C . GLY A 1 83 ? -20.007 2.619 6.493 1.00 98.25 83 GLY A C 1
ATOM 633 O O . GLY A 1 83 ? -19.564 2.760 5.356 1.00 98.25 83 GLY A O 1
ATOM 634 N N . LEU A 1 84 ? -19.234 2.278 7.530 1.00 97.38 84 LEU A N 1
ATOM 635 C CA . LEU A 1 84 ? -17.790 2.037 7.429 1.00 97.38 84 LEU A CA 1
ATOM 636 C C . LEU A 1 84 ? -17.471 0.846 6.515 1.00 97.38 84 LEU A C 1
ATOM 638 O O . LEU A 1 84 ? -16.587 0.954 5.669 1.00 97.38 84 LEU A O 1
ATOM 642 N N . THR A 1 85 ? -18.217 -0.259 6.621 1.00 97.50 85 THR A N 1
ATOM 643 C CA . THR A 1 85 ? -18.067 -1.414 5.721 1.00 97.50 85 THR A CA 1
ATOM 644 C C . THR A 1 85 ? -18.330 -1.028 4.267 1.00 97.50 85 THR A C 1
ATOM 646 O O . THR A 1 85 ? -17.537 -1.377 3.396 1.00 97.50 85 THR A O 1
ATOM 649 N N . LEU A 1 86 ? -19.403 -0.279 3.990 1.00 98.31 86 LEU A N 1
ATOM 650 C CA . LEU A 1 86 ? -19.696 0.197 2.636 1.00 98.31 86 LEU A CA 1
ATOM 651 C C . LEU A 1 86 ? -18.600 1.138 2.116 1.00 98.31 86 LEU A C 1
ATOM 653 O O . LEU A 1 86 ? -18.163 0.987 0.979 1.00 98.31 86 LEU A O 1
ATOM 657 N N . GLY A 1 87 ? -18.129 2.071 2.947 1.00 98.31 87 GLY A N 1
ATOM 658 C CA . GLY A 1 87 ? -17.035 2.977 2.597 1.00 98.31 87 GLY A CA 1
ATOM 659 C C . GLY A 1 87 ? -15.750 2.228 2.244 1.00 98.31 87 GLY A C 1
ATOM 660 O O . GLY A 1 87 ? -15.122 2.532 1.233 1.00 98.31 87 GLY A O 1
ATOM 661 N N . PHE A 1 88 ? -15.402 1.195 3.015 1.00 97.38 88 PHE A N 1
ATOM 662 C CA . PHE A 1 88 ? -14.239 0.357 2.728 1.00 97.38 88 PHE A CA 1
ATOM 663 C C . PHE A 1 88 ? -14.407 -0.468 1.444 1.00 97.38 88 PHE A C 1
ATOM 665 O O . PHE A 1 88 ? -13.464 -0.567 0.665 1.00 97.38 88 PHE A O 1
ATOM 672 N N . ILE A 1 89 ? -15.602 -1.006 1.166 1.00 98.19 89 ILE A N 1
ATOM 673 C CA . ILE A 1 89 ? -15.885 -1.685 -0.112 1.00 98.19 89 ILE A CA 1
ATOM 674 C C . ILE A 1 89 ? -15.682 -0.722 -1.286 1.00 98.19 89 ILE A C 1
ATOM 676 O O . ILE A 1 89 ? -15.023 -1.082 -2.256 1.00 98.19 89 ILE A O 1
ATOM 680 N N . LEU A 1 90 ? -16.209 0.504 -1.199 1.00 98.31 90 LEU A N 1
ATOM 681 C CA . LEU A 1 90 ? -16.042 1.511 -2.252 1.00 98.31 90 LEU A CA 1
ATOM 682 C C . LEU A 1 90 ? -14.572 1.909 -2.444 1.00 98.31 90 LEU A C 1
ATOM 684 O O . LEU A 1 90 ? -14.136 2.048 -3.584 1.00 98.31 90 LEU A O 1
ATOM 688 N N . PHE A 1 91 ? -13.807 2.026 -1.357 1.00 97.88 91 PHE A N 1
ATOM 689 C CA . PHE A 1 91 ? -12.360 2.242 -1.412 1.00 97.88 91 PHE A CA 1
ATOM 690 C C . PHE A 1 91 ? -11.629 1.083 -2.112 1.00 97.88 91 PHE A C 1
ATOM 692 O O . PHE A 1 91 ? -10.831 1.307 -3.015 1.00 97.88 91 PHE A O 1
ATOM 699 N N . VAL A 1 92 ? -11.938 -0.174 -1.779 1.00 97.25 92 VAL A N 1
ATOM 700 C CA . VAL A 1 92 ? -11.337 -1.330 -2.472 1.00 97.25 92 VAL A CA 1
ATOM 701 C C . VAL A 1 92 ? -11.715 -1.340 -3.955 1.00 97.25 92 VAL A C 1
ATOM 703 O O . VAL A 1 92 ? -10.869 -1.623 -4.799 1.00 97.25 92 VAL A O 1
ATOM 706 N N . VAL A 1 93 ? -12.958 -0.988 -4.297 1.00 98.31 93 VAL A N 1
ATOM 707 C CA . VAL A 1 93 ? -13.384 -0.860 -5.697 1.00 98.31 93 VAL A CA 1
ATOM 708 C C . VAL A 1 93 ? -12.563 0.209 -6.422 1.00 98.31 93 VAL A C 1
ATOM 710 O O . VAL A 1 93 ? -12.112 -0.057 -7.535 1.00 98.31 93 VAL A O 1
ATOM 713 N N . SER A 1 94 ? -12.306 1.378 -5.821 1.00 98.00 94 SER A N 1
ATOM 714 C CA . SER A 1 94 ? -11.454 2.388 -6.465 1.00 98.00 94 SER A CA 1
ATOM 715 C C . SER A 1 94 ? -10.024 1.894 -6.690 1.00 98.00 94 SER A C 1
ATOM 717 O O . SER A 1 94 ? -9.483 2.121 -7.771 1.00 98.00 94 SER A O 1
ATOM 719 N N . GLU A 1 95 ? -9.447 1.146 -5.743 1.00 97.19 95 GLU A N 1
ATOM 720 C CA . GLU A 1 95 ? -8.114 0.551 -5.917 1.00 97.19 95 GLU A CA 1
ATOM 721 C C . GLU A 1 95 ? -8.095 -0.508 -7.033 1.00 97.19 95 GLU A C 1
ATOM 723 O O . GLU A 1 95 ? -7.143 -0.579 -7.810 1.00 97.19 95 GLU A O 1
ATOM 728 N N . VAL A 1 96 ? -9.166 -1.295 -7.201 1.00 97.31 96 VAL A N 1
ATOM 729 C CA . VAL A 1 96 ? -9.287 -2.229 -8.338 1.00 97.31 96 VAL A CA 1
ATOM 730 C C . VAL A 1 96 ? -9.257 -1.475 -9.669 1.00 97.31 96 VAL A C 1
ATOM 732 O O . VAL A 1 96 ? -8.528 -1.878 -10.574 1.00 97.31 96 VAL A O 1
ATOM 735 N N . PHE A 1 97 ? -9.989 -0.364 -9.799 1.00 97.44 97 PHE A N 1
ATOM 736 C CA . PHE A 1 97 ? -9.944 0.467 -11.011 1.00 97.44 97 PHE A CA 1
ATOM 737 C C . PHE A 1 97 ? -8.577 1.122 -11.233 1.00 97.44 97 PHE A C 1
ATOM 739 O O . PHE A 1 97 ? -8.128 1.224 -12.377 1.00 97.44 97 PHE A O 1
ATOM 746 N N . PHE A 1 98 ? -7.886 1.505 -10.159 1.00 96.06 98 PHE A N 1
ATOM 747 C CA . PHE A 1 98 ? -6.503 1.958 -10.242 1.00 96.06 98 PHE A CA 1
ATOM 748 C C . PHE A 1 98 ? -5.595 0.868 -10.841 1.00 96.06 98 PHE A C 1
ATOM 750 O O . PHE A 1 98 ? -4.921 1.126 -11.840 1.00 96.06 98 PHE A O 1
ATOM 757 N N . PHE A 1 99 ? -5.652 -0.375 -10.349 1.00 96.31 99 PHE A N 1
ATOM 758 C CA . PHE A 1 99 ? -4.890 -1.488 -10.936 1.00 96.31 99 PHE A CA 1
ATOM 759 C C . PHE A 1 99 ? -5.318 -1.826 -12.368 1.00 96.31 99 PHE A C 1
ATOM 761 O O . PHE A 1 99 ? -4.457 -2.133 -13.192 1.00 96.31 99 PHE A O 1
ATOM 768 N N . LEU A 1 100 ? -6.609 -1.726 -12.707 1.00 97.19 100 LEU A N 1
ATOM 769 C CA . LEU A 1 100 ? -7.085 -1.931 -14.081 1.00 97.19 100 LEU A CA 1
ATOM 770 C C . LEU A 1 100 ? -6.392 -0.991 -15.073 1.00 97.19 100 LEU A C 1
ATOM 772 O O . LEU A 1 100 ? -6.074 -1.418 -16.181 1.00 97.19 100 LEU A O 1
ATOM 776 N N . SER A 1 101 ? -6.105 0.254 -14.684 1.00 96.56 101 SER A N 1
ATOM 777 C CA . SER A 1 101 ? -5.368 1.188 -15.545 1.00 96.56 101 SER A CA 1
ATOM 778 C C . SER A 1 101 ? -3.925 0.733 -15.814 1.00 96.56 101 SER A C 1
ATOM 780 O O . SER A 1 101 ? -3.447 0.821 -16.945 1.00 96.56 101 SER A O 1
ATOM 782 N N . ILE A 1 102 ? -3.256 0.160 -14.808 1.00 95.88 102 ILE A N 1
ATOM 783 C CA . ILE A 1 102 ? -1.891 -0.368 -14.937 1.00 95.88 102 ILE A CA 1
ATOM 784 C C . ILE A 1 102 ? -1.888 -1.636 -15.805 1.00 95.88 102 ILE A C 1
ATOM 786 O O . ILE A 1 102 ? -1.060 -1.769 -16.707 1.00 95.88 102 ILE A O 1
ATOM 790 N N . PHE A 1 103 ? -2.848 -2.543 -15.593 1.00 96.50 103 PHE A N 1
ATOM 791 C CA . PHE A 1 103 ? -3.018 -3.725 -16.443 1.00 96.50 103 PHE A CA 1
ATOM 792 C C . PHE A 1 103 ? -3.342 -3.350 -17.887 1.00 96.50 103 PHE A C 1
ATOM 794 O O . PHE A 1 103 ? -2.831 -3.982 -18.809 1.00 96.50 103 PHE A O 1
ATOM 801 N N . TRP A 1 104 ? -4.143 -2.306 -18.106 1.00 98.00 104 TRP A N 1
ATOM 802 C CA . TRP A 1 104 ? -4.391 -1.799 -19.450 1.00 98.00 104 TRP A CA 1
ATOM 803 C C . TRP A 1 104 ? -3.086 -1.336 -20.109 1.00 98.00 104 TRP A C 1
ATOM 805 O O . TRP A 1 104 ? -2.803 -1.762 -21.227 1.00 98.00 104 TRP A O 1
ATOM 815 N N . ALA A 1 105 ? -2.240 -0.564 -19.421 1.00 97.31 105 ALA A N 1
ATOM 816 C CA . ALA A 1 105 ? -0.940 -0.161 -19.965 1.00 97.31 105 ALA A CA 1
ATOM 817 C C . ALA A 1 105 ? -0.061 -1.369 -20.361 1.00 97.31 105 ALA A C 1
ATOM 819 O O . ALA A 1 105 ? 0.533 -1.376 -21.445 1.00 97.31 105 ALA A O 1
ATOM 820 N N . PHE A 1 106 ? -0.035 -2.420 -19.532 1.00 97.88 106 PHE A N 1
ATOM 821 C CA . PHE A 1 106 ? 0.653 -3.677 -19.843 1.00 97.88 106 PHE A CA 1
ATOM 822 C C . PHE A 1 106 ? 0.065 -4.380 -21.077 1.00 97.88 106 PHE A C 1
ATOM 824 O O . PHE A 1 106 ? 0.806 -4.716 -22.000 1.00 97.88 106 PHE A O 1
ATOM 831 N N . PHE A 1 107 ? -1.253 -4.592 -21.134 1.00 98.00 107 PHE A N 1
ATOM 832 C CA . PHE A 1 107 ? -1.892 -5.296 -22.253 1.00 98.00 107 PHE A CA 1
ATOM 833 C C . PHE A 1 107 ? -1.802 -4.520 -23.563 1.00 98.00 107 PHE A C 1
ATOM 835 O O . PHE A 1 107 ? -1.561 -5.118 -24.605 1.00 98.00 107 PHE A O 1
ATOM 842 N N . HIS A 1 108 ? -1.941 -3.196 -23.519 1.00 97.56 108 HIS A N 1
ATOM 843 C CA . HIS A 1 108 ? -1.764 -2.353 -24.697 1.00 97.56 108 HIS A CA 1
ATOM 844 C C . HIS A 1 108 ? -0.368 -2.538 -25.307 1.00 97.56 108 HIS A C 1
ATOM 846 O O . HIS A 1 108 ? -0.246 -2.721 -26.514 1.00 97.56 108 HIS A O 1
ATOM 852 N N . SER A 1 109 ? 0.663 -2.561 -24.460 1.00 96.69 109 SER A N 1
ATOM 853 C CA . SER A 1 109 ? 2.061 -2.652 -24.894 1.00 96.69 109 SER A CA 1
ATOM 854 C C . SER A 1 109 ? 2.484 -4.070 -25.295 1.00 96.69 109 SER A C 1
ATOM 856 O O . SER A 1 109 ? 3.294 -4.236 -26.201 1.00 96.69 109 SER A O 1
ATOM 858 N N . SER A 1 110 ? 1.942 -5.096 -24.633 1.00 97.00 110 SER A N 1
ATOM 859 C CA . SER A 1 110 ? 2.318 -6.500 -24.858 1.00 97.00 110 SER A CA 1
ATOM 860 C C . SER A 1 110 ? 1.538 -7.186 -25.979 1.00 97.00 110 SER A C 1
ATOM 862 O O . SER A 1 110 ? 2.095 -8.048 -26.655 1.00 97.00 110 SER A O 1
ATOM 864 N N . LEU A 1 111 ? 0.272 -6.815 -26.209 1.00 97.44 111 LEU A N 1
ATOM 865 C CA . LEU A 1 111 ? -0.560 -7.422 -27.259 1.00 97.44 111 LEU A CA 1
ATOM 866 C C . LEU A 1 111 ? -0.291 -6.837 -28.651 1.00 97.44 111 LEU A C 1
ATOM 868 O O . LEU A 1 111 ? -0.543 -7.510 -29.648 1.00 97.44 111 LEU A O 1
ATOM 872 N N . ALA A 1 112 ? 0.226 -5.608 -28.726 1.00 96.31 112 ALA A N 1
ATOM 873 C CA . ALA A 1 112 ? 0.656 -4.973 -29.971 1.00 96.31 112 ALA A CA 1
ATOM 874 C C . ALA A 1 112 ? 2.044 -4.314 -29.809 1.00 96.31 112 ALA A C 1
ATOM 876 O O . ALA A 1 112 ? 2.137 -3.083 -29.813 1.00 96.31 112 ALA A O 1
ATOM 877 N N . PRO A 1 113 ? 3.127 -5.105 -29.650 1.00 96.38 113 PRO A N 1
ATOM 878 C CA . PRO A 1 113 ? 4.472 -4.568 -29.454 1.00 96.38 113 PRO A CA 1
ATOM 879 C C . PRO A 1 113 ? 4.918 -3.728 -30.650 1.00 96.38 113 PRO A C 1
ATOM 881 O O . PRO A 1 113 ? 4.724 -4.116 -31.805 1.00 96.38 113 PRO A O 1
ATOM 884 N N . THR A 1 114 ? 5.543 -2.583 -30.382 1.00 95.88 114 THR A N 1
ATOM 885 C CA . THR A 1 114 ? 6.004 -1.685 -31.441 1.00 95.88 114 THR A CA 1
ATOM 886 C C . THR A 1 114 ? 7.243 -2.237 -32.154 1.00 95.88 114 THR A C 1
ATOM 888 O O . THR A 1 114 ? 7.912 -3.167 -31.688 1.00 95.88 114 THR A O 1
ATOM 891 N N . VAL A 1 115 ? 7.570 -1.663 -33.313 1.00 95.38 115 VAL A N 1
ATOM 892 C CA . VAL A 1 115 ? 8.730 -2.087 -34.114 1.00 95.38 115 VAL A CA 1
ATOM 893 C C . VAL A 1 115 ? 10.055 -1.827 -33.395 1.00 95.38 115 VAL A C 1
ATOM 895 O O . VAL A 1 115 ? 10.993 -2.603 -33.552 1.00 95.38 115 VAL A O 1
ATOM 898 N N . GLU A 1 116 ? 10.113 -0.798 -32.549 1.00 93.88 116 GLU A N 1
ATOM 899 C CA . GLU A 1 116 ? 11.273 -0.454 -31.720 1.00 93.88 116 GLU A CA 1
ATOM 900 C C . GLU A 1 116 ? 11.578 -1.535 -30.673 1.00 93.88 116 GLU A C 1
ATOM 902 O O . GLU A 1 116 ? 12.729 -1.691 -30.277 1.00 93.88 116 GLU A O 1
ATOM 907 N N . LEU A 1 117 ? 10.568 -2.311 -30.258 1.00 92.38 117 LEU A N 1
ATOM 908 C CA . LEU A 1 117 ? 10.723 -3.461 -29.357 1.00 92.38 117 LEU A CA 1
ATOM 909 C C . LEU A 1 117 ? 11.091 -4.757 -30.102 1.00 92.38 117 LEU A C 1
ATOM 911 O O . LEU A 1 117 ? 11.299 -5.795 -29.475 1.00 92.38 117 LEU A O 1
ATOM 915 N N . GLY A 1 118 ? 11.145 -4.720 -31.438 1.00 92.38 118 GLY A N 1
ATOM 916 C CA . GLY A 1 118 ? 11.344 -5.891 -32.292 1.00 92.38 118 GLY A CA 1
ATOM 917 C C . GLY A 1 118 ? 10.056 -6.646 -32.636 1.00 92.38 118 GLY A C 1
ATOM 918 O O . GLY A 1 118 ? 10.142 -7.801 -33.051 1.00 92.38 118 GLY A O 1
ATOM 919 N N . ALA A 1 119 ? 8.878 -6.029 -32.458 1.00 93.88 119 ALA A N 1
ATOM 920 C CA . ALA A 1 119 ? 7.561 -6.601 -32.774 1.00 93.88 119 ALA A CA 1
ATOM 921 C C . ALA A 1 119 ? 7.245 -7.953 -32.087 1.00 93.88 119 ALA A C 1
ATOM 923 O O . ALA A 1 119 ? 6.469 -8.757 -32.604 1.00 93.88 119 ALA A O 1
ATOM 924 N N . HIS A 1 120 ? 7.831 -8.208 -30.913 1.00 93.75 120 HIS A N 1
ATOM 925 C CA . HIS A 1 120 ? 7.525 -9.356 -30.054 1.00 93.75 120 HIS A CA 1
ATOM 926 C C . HIS A 1 120 ? 7.559 -8.957 -28.573 1.00 93.75 120 HIS A C 1
ATOM 928 O O . HIS A 1 120 ? 8.045 -7.884 -28.214 1.00 93.75 120 HIS A O 1
ATOM 934 N N . TRP A 1 121 ? 7.002 -9.819 -27.721 1.00 96.12 121 TRP A N 1
ATOM 935 C CA . TRP A 1 121 ? 6.972 -9.643 -26.272 1.00 96.12 121 TRP A CA 1
ATOM 936 C C . TRP A 1 121 ? 7.419 -10.935 -25.571 1.00 96.12 121 TRP A C 1
ATOM 938 O O . TRP A 1 121 ? 6.870 -11.991 -25.897 1.00 96.12 121 TRP A O 1
ATOM 948 N N . PRO A 1 122 ? 8.344 -10.889 -24.592 1.00 96.19 122 PRO A N 1
ATOM 949 C CA . PRO A 1 122 ? 9.105 -9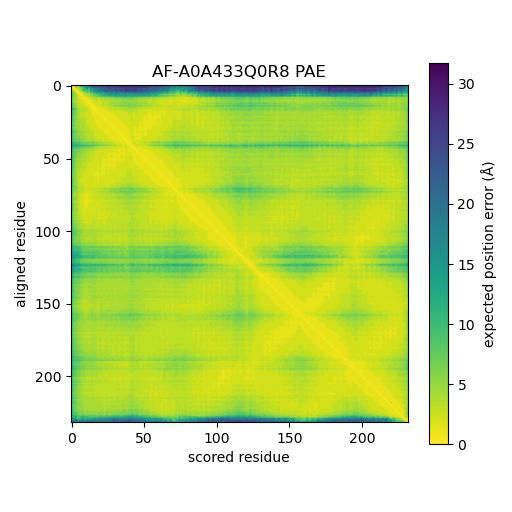.722 -24.122 1.00 96.19 122 PRO A CA 1
ATOM 950 C C . PRO A 1 122 ? 9.982 -9.080 -25.217 1.00 96.19 122 PRO A C 1
ATOM 952 O O . PRO A 1 122 ? 10.307 -9.766 -26.182 1.00 96.19 122 PRO A O 1
ATOM 955 N N . PRO A 1 123 ? 10.349 -7.789 -25.101 1.00 95.19 123 PRO A N 1
ATOM 956 C CA . PRO A 1 123 ? 11.258 -7.134 -26.046 1.00 95.19 123 PRO A CA 1
ATOM 957 C C . PRO A 1 123 ? 12.626 -7.824 -26.141 1.00 95.19 123 PRO A C 1
ATOM 959 O O . PRO A 1 123 ? 13.117 -8.386 -25.158 1.00 95.19 123 PRO A O 1
ATOM 962 N N . ALA A 1 124 ? 13.280 -7.722 -27.302 1.00 89.19 124 ALA A N 1
ATOM 963 C CA . ALA A 1 124 ? 14.613 -8.292 -27.506 1.00 89.19 124 ALA A CA 1
ATOM 964 C C . ALA A 1 124 ? 15.626 -7.782 -26.466 1.00 89.19 124 ALA A C 1
ATOM 966 O O . ALA A 1 124 ? 15.735 -6.581 -26.228 1.00 89.19 124 ALA A O 1
ATOM 967 N N . GLY A 1 125 ? 16.405 -8.699 -25.889 1.00 89.38 125 GLY A N 1
ATOM 968 C CA . GLY A 1 125 ? 17.429 -8.381 -24.887 1.00 89.38 125 GLY A CA 1
ATOM 969 C C . GLY A 1 125 ? 16.922 -8.332 -23.444 1.00 89.38 125 GLY A C 1
ATOM 970 O O . GLY A 1 125 ? 17.741 -8.206 -22.539 1.00 89.38 125 GLY A O 1
ATOM 971 N N . ILE A 1 126 ? 15.613 -8.478 -23.212 1.00 94.56 126 ILE A N 1
ATOM 972 C CA . ILE A 1 126 ? 15.055 -8.627 -21.865 1.00 94.56 126 ILE A CA 1
ATOM 973 C C . ILE A 1 126 ? 14.878 -10.109 -21.541 1.00 94.56 126 ILE A C 1
ATOM 975 O O . ILE A 1 126 ? 14.085 -10.813 -22.167 1.00 94.56 126 ILE A O 1
ATOM 979 N N . GLU A 1 127 ? 15.579 -10.569 -20.508 1.00 93.75 127 GLU A N 1
ATOM 980 C CA . GLU A 1 127 ? 15.368 -11.891 -19.922 1.00 93.75 127 GLU A CA 1
ATOM 981 C C . GLU A 1 127 ? 14.277 -11.802 -18.849 1.00 93.75 127 GLU A C 1
ATOM 983 O O . GLU A 1 127 ? 14.474 -11.229 -17.777 1.00 93.75 127 GLU A O 1
ATOM 988 N N . SER A 1 128 ? 13.090 -12.334 -19.146 1.00 92.19 128 SER A N 1
ATOM 989 C CA . SER A 1 128 ? 11.965 -12.322 -18.208 1.00 92.19 128 SER A CA 1
ATOM 990 C C . SER A 1 128 ? 12.190 -13.256 -17.019 1.00 92.19 128 SER A C 1
ATOM 992 O O . SER A 1 128 ? 12.776 -14.327 -17.166 1.00 92.19 128 SER A O 1
ATOM 994 N N . MET A 1 129 ? 11.609 -12.903 -15.871 1.00 92.19 129 MET A N 1
ATOM 995 C CA . MET A 1 129 ? 11.597 -13.753 -14.679 1.00 92.19 129 MET A CA 1
ATOM 996 C C . MET A 1 129 ? 10.946 -15.113 -14.950 1.00 92.19 129 MET A C 1
ATOM 998 O O . MET A 1 129 ? 9.902 -15.189 -15.602 1.00 92.19 129 MET A O 1
ATOM 1002 N N . ASN A 1 130 ? 11.521 -16.180 -14.392 1.00 95.19 130 ASN A N 1
ATOM 1003 C CA . ASN A 1 130 ? 10.917 -17.506 -14.443 1.00 95.19 130 ASN A CA 1
ATOM 1004 C C . ASN A 1 130 ? 9.707 -17.570 -13.488 1.00 95.19 130 ASN A C 1
ATOM 1006 O O . ASN A 1 130 ? 9.887 -17.487 -12.270 1.00 95.19 130 ASN A O 1
ATOM 1010 N N . PRO A 1 131 ? 8.473 -17.765 -13.989 1.00 95.25 131 PRO A N 1
ATOM 1011 C CA . PRO A 1 131 ? 7.282 -17.768 -13.144 1.00 95.25 131 PRO A CA 1
ATOM 1012 C C . PRO A 1 131 ? 7.218 -18.958 -12.175 1.00 95.25 131 PRO A C 1
ATOM 1014 O O . PRO A 1 131 ? 6.447 -18.911 -11.221 1.00 95.25 131 PRO A O 1
ATOM 1017 N N . TRP A 1 132 ? 8.007 -20.014 -12.396 1.00 96.88 132 TRP A N 1
ATOM 1018 C CA . TRP A 1 132 ? 7.986 -21.243 -11.591 1.00 96.88 132 TRP A CA 1
ATOM 1019 C C . TRP A 1 132 ? 8.910 -21.211 -10.367 1.00 96.88 132 TRP A C 1
ATOM 1021 O O . TRP A 1 132 ? 8.927 -22.167 -9.595 1.00 96.88 132 TRP A O 1
ATOM 1031 N N . GLU A 1 133 ? 9.671 -20.132 -10.185 1.00 95.75 133 GLU A N 1
ATOM 1032 C CA . GLU A 1 133 ? 10.632 -19.979 -9.090 1.00 95.75 133 GLU A CA 1
ATOM 1033 C C . GLU A 1 133 ? 10.049 -19.112 -7.958 1.00 95.75 133 GLU A C 1
ATOM 1035 O O . GLU A 1 133 ? 9.028 -19.456 -7.355 1.00 95.75 133 GLU A O 1
ATOM 1040 N N . VAL A 1 134 ? 10.684 -17.976 -7.656 1.00 96.06 134 VAL A N 1
ATOM 1041 C CA . VAL A 1 134 ? 10.259 -17.039 -6.607 1.00 96.06 134 VAL A CA 1
ATOM 1042 C C . VAL A 1 134 ? 8.821 -16.528 -6.813 1.00 96.06 134 VAL A C 1
ATOM 1044 O O . VAL A 1 134 ? 8.079 -16.521 -5.825 1.00 96.06 134 VAL A O 1
ATOM 1047 N N . PRO A 1 135 ? 8.351 -16.204 -8.040 1.00 96.56 135 PRO A N 1
ATOM 1048 C CA . PRO A 1 135 ? 6.967 -15.770 -8.248 1.00 96.56 135 PRO A CA 1
ATOM 1049 C C . PRO A 1 135 ? 5.919 -16.805 -7.809 1.00 96.56 135 PRO A C 1
ATOM 1051 O O . PRO A 1 135 ? 4.916 -16.460 -7.169 1.00 96.56 135 PRO A O 1
ATOM 1054 N N . LEU A 1 136 ? 6.152 -18.092 -8.097 1.00 97.44 136 LEU A N 1
ATOM 1055 C CA . LEU A 1 136 ? 5.259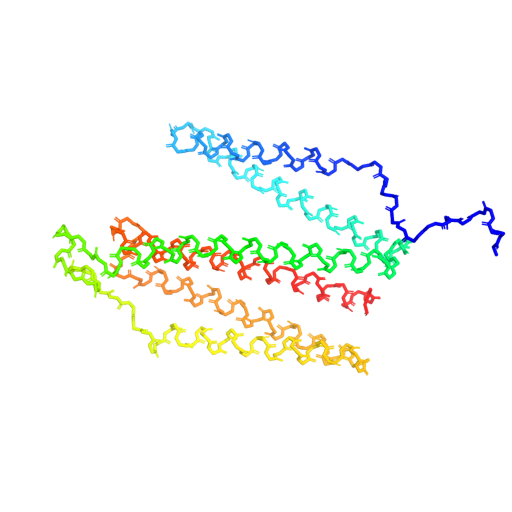 -19.170 -7.670 1.00 97.44 136 LEU A CA 1
ATOM 1056 C C . LEU A 1 136 ? 5.245 -19.297 -6.146 1.00 97.44 136 LEU A C 1
ATOM 1058 O O . LEU A 1 136 ? 4.174 -19.399 -5.543 1.00 97.44 136 LEU A O 1
ATOM 1062 N N . LEU A 1 137 ? 6.421 -19.252 -5.514 1.00 97.50 137 LEU A N 1
ATOM 1063 C CA . LEU A 1 137 ? 6.534 -19.300 -4.058 1.00 97.50 137 LEU A CA 1
ATOM 1064 C C . LEU A 1 137 ? 5.776 -18.135 -3.403 1.00 97.50 137 LEU A C 1
ATOM 1066 O O . LEU A 1 137 ? 5.003 -18.356 -2.471 1.00 97.50 137 LEU A O 1
ATOM 1070 N N . ASN A 1 138 ? 5.929 -16.918 -3.926 1.00 97.69 138 ASN A N 1
ATOM 1071 C CA . ASN A 1 138 ? 5.199 -15.740 -3.456 1.00 97.69 138 ASN A CA 1
ATOM 1072 C C . ASN A 1 138 ? 3.679 -15.903 -3.591 1.00 97.69 138 ASN A C 1
ATOM 1074 O O . ASN A 1 138 ? 2.937 -15.527 -2.681 1.00 97.69 138 ASN A O 1
ATOM 1078 N N . THR A 1 139 ? 3.207 -16.536 -4.667 1.00 97.50 139 THR A N 1
ATOM 1079 C CA . THR A 1 139 ? 1.782 -16.858 -4.845 1.00 97.50 139 THR A CA 1
ATOM 1080 C C . THR A 1 139 ? 1.286 -17.828 -3.769 1.00 97.50 139 THR A C 1
ATOM 1082 O O . THR A 1 139 ? 0.249 -17.592 -3.147 1.00 97.50 139 THR A O 1
ATOM 1085 N N . VAL A 1 140 ? 2.041 -18.896 -3.490 1.00 98.25 140 VAL A N 1
ATOM 1086 C CA . VAL A 1 140 ? 1.699 -19.871 -2.439 1.00 98.25 140 VAL A CA 1
ATOM 1087 C C . VAL A 1 140 ? 1.689 -19.218 -1.056 1.00 98.25 140 VAL A C 1
ATOM 1089 O O . VAL A 1 140 ? 0.778 -19.477 -0.266 1.00 98.25 140 VAL A O 1
ATOM 1092 N N . ILE A 1 141 ? 2.657 -18.345 -0.761 1.00 98.19 141 ILE A N 1
ATOM 1093 C CA . ILE A 1 141 ? 2.725 -17.598 0.503 1.00 98.19 141 ILE A CA 1
ATOM 1094 C C . ILE A 1 141 ? 1.500 -16.696 0.660 1.00 98.19 141 ILE A C 1
ATOM 1096 O O . ILE A 1 141 ? 0.874 -16.699 1.723 1.00 98.19 141 ILE A O 1
ATOM 1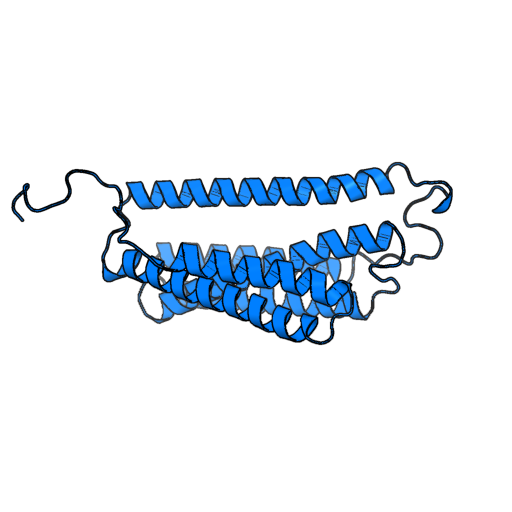100 N N . LEU A 1 142 ? 1.118 -15.968 -0.393 1.00 96.75 142 LEU A N 1
ATOM 1101 C CA . LEU A 1 142 ? -0.038 -15.077 -0.355 1.00 96.75 142 LEU A CA 1
ATOM 1102 C C . LEU A 1 142 ? -1.336 -15.864 -0.112 1.00 96.75 142 LEU A C 1
AT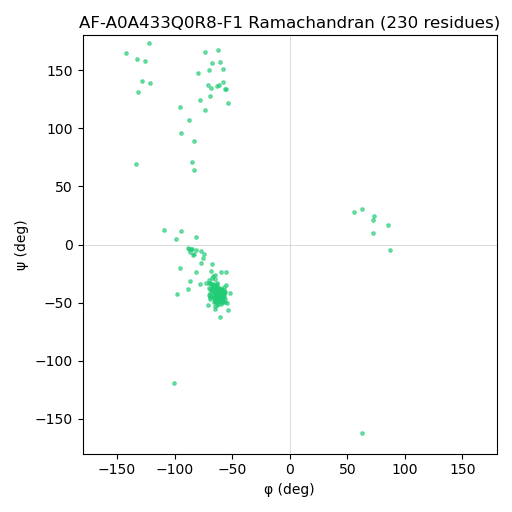OM 1104 O O . LEU A 1 142 ? -2.094 -15.521 0.796 1.00 96.75 142 LEU A O 1
ATOM 1108 N N . LEU A 1 143 ? -1.556 -16.971 -0.830 1.00 97.75 143 LEU A N 1
ATOM 1109 C CA . LEU A 1 143 ? -2.716 -17.849 -0.616 1.00 97.75 143 LEU A CA 1
ATOM 1110 C C . LEU A 1 143 ? -2.736 -18.455 0.795 1.00 97.75 143 LEU A C 1
ATOM 1112 O O . LEU A 1 143 ? -3.782 -18.479 1.449 1.00 97.75 143 LEU A O 1
ATOM 1116 N N . SER A 1 144 ? -1.576 -18.890 1.293 1.00 98.19 144 SER A N 1
ATOM 1117 C CA . SER A 1 144 ? -1.435 -19.435 2.649 1.00 98.19 144 SER A CA 1
ATOM 1118 C C . SER A 1 144 ? -1.759 -18.386 3.714 1.00 98.19 144 SER A C 1
ATOM 1120 O O . SER A 1 144 ? -2.435 -18.695 4.693 1.00 98.19 144 SER A O 1
ATOM 1122 N N . SER A 1 145 ? -1.340 -17.134 3.501 1.00 97.69 145 SER A N 1
ATOM 1123 C CA . SER A 1 145 ? -1.650 -16.024 4.406 1.00 97.69 145 SER A CA 1
ATOM 1124 C C . SER A 1 145 ? -3.145 -15.686 4.432 1.00 97.69 145 SER A C 1
ATOM 1126 O O . SER A 1 145 ? -3.698 -15.382 5.488 1.00 97.69 145 SER A O 1
ATOM 1128 N N . GLY A 1 146 ? -3.830 -15.829 3.292 1.00 97.44 146 GLY A N 1
ATOM 1129 C CA . GLY A 1 146 ? -5.289 -15.754 3.220 1.00 97.44 146 GLY A CA 1
ATOM 1130 C C . GLY A 1 146 ? -5.957 -16.829 4.081 1.00 97.44 146 GLY A C 1
ATOM 1131 O O . GLY A 1 146 ? -6.819 -16.514 4.900 1.00 97.44 146 GLY A O 1
ATOM 1132 N N . ALA A 1 147 ? -5.504 -18.082 3.973 1.00 98.19 147 ALA A N 1
ATOM 1133 C CA . ALA A 1 147 ? -6.027 -19.184 4.779 1.00 98.19 147 ALA A CA 1
ATOM 1134 C C . ALA A 1 147 ? -5.801 -18.975 6.290 1.00 98.19 147 ALA A C 1
ATOM 1136 O O . ALA A 1 147 ? -6.716 -19.198 7.088 1.00 98.19 147 ALA A O 1
ATOM 1137 N N . THR A 1 148 ? -4.617 -18.504 6.701 1.00 98.00 148 THR A N 1
ATOM 1138 C CA . THR A 1 148 ? -4.315 -18.238 8.120 1.00 98.00 148 THR A CA 1
ATOM 1139 C C . THR A 1 148 ? -5.115 -17.064 8.679 1.00 98.00 148 THR A C 1
ATOM 1141 O O . THR A 1 148 ? -5.527 -17.103 9.843 1.00 98.00 148 THR A O 1
ATOM 1144 N N . LEU A 1 149 ? -5.399 -16.047 7.860 1.00 97.69 149 LEU A N 1
ATOM 1145 C CA . LEU A 1 149 ? -6.264 -14.933 8.243 1.00 97.69 149 LEU A CA 1
ATOM 1146 C C . LEU A 1 149 ? -7.728 -15.376 8.377 1.00 97.69 149 LEU A C 1
ATOM 1148 O O . LEU A 1 149 ? -8.392 -15.001 9.342 1.00 97.69 149 LEU A O 1
ATOM 1152 N N . THR A 1 150 ? -8.227 -16.217 7.465 1.00 97.94 150 THR A N 1
ATOM 1153 C CA . THR A 1 150 ? -9.570 -16.812 7.573 1.00 97.94 150 THR A CA 1
ATOM 1154 C C . THR A 1 150 ? -9.699 -17.673 8.829 1.00 97.94 150 THR A C 1
ATOM 1156 O O . THR A 1 150 ? -10.691 -17.550 9.548 1.00 97.94 150 THR A O 1
ATOM 1159 N N . TYR A 1 151 ? -8.685 -18.484 9.145 1.00 98.12 151 TYR A N 1
ATOM 1160 C CA . TYR A 1 151 ? -8.624 -19.222 10.408 1.00 98.12 151 TYR A CA 1
ATOM 1161 C C . TYR A 1 151 ? -8.715 -18.279 11.615 1.00 98.12 151 TYR A C 1
ATOM 1163 O O . TYR A 1 151 ? -9.572 -18.476 12.473 1.00 98.12 151 TYR A O 1
ATOM 1171 N N . SER A 1 152 ? -7.909 -17.210 11.638 1.00 97.69 152 SER A N 1
ATOM 1172 C CA . SER A 1 152 ? -7.951 -16.211 12.711 1.00 97.69 152 SER A CA 1
ATOM 1173 C C . SER A 1 152 ? -9.347 -15.606 12.887 1.00 97.69 152 SER A C 1
ATOM 1175 O O . SER A 1 152 ? -9.866 -15.555 14.002 1.00 97.69 152 SER A O 1
ATOM 1177 N N . HIS A 1 153 ? -9.991 -15.214 11.786 1.00 96.75 153 HIS A N 1
ATOM 1178 C CA . HIS A 1 153 ? -11.339 -14.652 11.803 1.00 96.75 153 HIS A CA 1
ATOM 1179 C C . HIS A 1 153 ? -12.372 -15.629 12.387 1.00 96.75 153 HIS A C 1
ATOM 1181 O O . HIS A 1 153 ? -13.173 -15.245 13.241 1.00 96.75 153 HIS A O 1
ATOM 1187 N N . HIS A 1 154 ? -12.333 -16.906 11.996 1.00 97.75 154 HIS A N 1
ATOM 1188 C CA . HIS A 1 154 ? -13.215 -17.918 12.580 1.00 97.75 154 HIS A CA 1
ATOM 1189 C C . HIS A 1 154 ? -12.918 -18.185 14.061 1.00 97.75 154 HIS A C 1
ATOM 1191 O O . HIS A 1 154 ? -13.858 -18.390 14.829 1.00 97.75 154 HIS A O 1
ATOM 1197 N N . SER A 1 155 ? -11.654 -18.125 14.490 1.00 97.44 155 SER A N 1
ATOM 1198 C CA . SER A 1 155 ? -11.289 -18.224 15.907 1.00 97.44 155 SER A CA 1
ATOM 1199 C C . SER A 1 155 ? -11.844 -17.062 16.735 1.00 97.44 155 SER A C 1
ATOM 1201 O O . SER A 1 155 ? -12.317 -17.302 17.844 1.00 97.44 155 SER A O 1
ATOM 1203 N N . VAL A 1 156 ? -11.874 -15.832 16.199 1.00 96.25 156 VAL A N 1
ATOM 1204 C CA . VAL A 1 156 ? -12.533 -14.685 16.860 1.00 96.25 156 VAL A CA 1
ATOM 1205 C C . VAL A 1 156 ? -14.022 -14.965 17.068 1.00 96.25 156 VAL A C 1
ATOM 1207 O O . VAL A 1 156 ? -14.525 -14.803 18.176 1.00 96.25 156 VAL A O 1
ATOM 1210 N N . ILE A 1 157 ? -14.720 -15.453 16.036 1.00 96.19 157 ILE A N 1
ATOM 1211 C CA . ILE A 1 157 ? -16.152 -15.793 16.121 1.00 96.19 157 ILE A CA 1
ATOM 1212 C C . ILE A 1 157 ? -16.400 -16.919 17.138 1.00 96.19 157 ILE A C 1
ATOM 1214 O O . ILE A 1 157 ? -17.390 -16.890 17.866 1.00 96.19 157 ILE A O 1
ATOM 1218 N N . ALA A 1 158 ? -15.499 -17.902 17.206 1.00 96.44 158 ALA A N 1
ATOM 1219 C CA . ALA A 1 158 ? -15.575 -19.017 18.149 1.00 96.44 158 ALA A CA 1
ATOM 1220 C C . ALA A 1 158 ? -15.159 -18.648 19.589 1.00 96.44 158 ALA A C 1
ATOM 1222 O O . ALA A 1 158 ? -15.260 -19.489 20.481 1.00 96.44 158 ALA A O 1
ATOM 1223 N N . GLY A 1 159 ? -14.671 -17.425 19.829 1.00 94.94 159 GLY A N 1
ATOM 1224 C CA . GLY A 1 159 ? -14.136 -16.999 21.124 1.00 94.94 159 GLY A CA 1
ATOM 1225 C C . GLY A 1 159 ? -12.769 -17.605 21.480 1.00 94.94 159 GLY A C 1
ATOM 1226 O O . GLY A 1 159 ? -12.306 -17.453 22.612 1.00 94.94 159 GLY A O 1
ATOM 1227 N N . ASP A 1 160 ? -12.091 -18.274 20.541 1.00 96.06 160 ASP A N 1
ATOM 1228 C CA . ASP A 1 160 ? -10.734 -18.791 20.733 1.00 96.06 160 ASP A CA 1
ATOM 1229 C C . ASP A 1 160 ? -9.694 -17.693 20.479 1.00 96.06 160 ASP A C 1
ATOM 1231 O O . ASP A 1 160 ? -9.147 -17.525 19.384 1.00 96.06 160 ASP A O 1
ATOM 1235 N N . ARG A 1 161 ? -9.373 -16.956 21.543 1.00 94.31 161 ARG A N 1
ATOM 1236 C CA . ARG A 1 161 ? -8.370 -15.886 21.499 1.00 94.31 161 ARG A CA 1
ATOM 1237 C C . ARG A 1 161 ? -6.985 -16.383 21.077 1.00 94.31 161 ARG A C 1
ATOM 1239 O O . ARG A 1 161 ? -6.273 -15.671 20.371 1.00 94.31 161 ARG A O 1
ATOM 1246 N N . LYS A 1 162 ? -6.570 -17.578 21.512 1.00 95.38 162 LYS A N 1
ATOM 1247 C CA . LYS A 1 162 ? -5.228 -18.095 21.190 1.00 95.38 162 LYS A CA 1
ATOM 1248 C C . LYS A 1 162 ? -5.136 -18.438 19.707 1.00 95.38 162 LYS A C 1
ATOM 1250 O O . LYS A 1 162 ? -4.161 -18.050 19.066 1.00 95.38 162 LYS A O 1
ATOM 1255 N N . GLY A 1 163 ? -6.153 -19.105 19.160 1.00 96.56 163 GLY A N 1
ATOM 1256 C CA . GLY A 1 163 ? -6.259 -19.370 17.726 1.00 96.56 163 GLY A CA 1
ATOM 1257 C C . GLY A 1 163 ? -6.247 -18.086 16.898 1.00 96.56 163 GLY A C 1
ATOM 1258 O O . GLY A 1 163 ? -5.466 -17.979 15.950 1.00 96.56 163 GLY A O 1
ATOM 1259 N N . ALA A 1 164 ? -7.013 -17.075 17.319 1.00 96.69 164 ALA A N 1
ATOM 1260 C CA . ALA A 1 164 ? -7.082 -15.785 16.637 1.00 96.69 164 ALA A CA 1
ATOM 1261 C C . ALA A 1 164 ? -5.715 -15.083 16.575 1.00 96.69 164 ALA A C 1
ATOM 1263 O O . ALA A 1 164 ? -5.256 -14.730 15.484 1.00 96.69 164 ALA A O 1
ATOM 1264 N N . LEU A 1 165 ? -5.031 -14.949 17.719 1.00 96.25 165 LEU A N 1
ATOM 1265 C CA . LEU A 1 165 ? -3.702 -14.332 17.801 1.00 96.25 165 LEU A CA 1
ATOM 1266 C C . LEU A 1 165 ? -2.665 -15.101 16.975 1.00 96.25 165 LEU A C 1
ATOM 1268 O O . LEU A 1 165 ? -1.916 -14.489 16.213 1.00 96.25 165 LEU A O 1
ATOM 1272 N N . ASN A 1 166 ? -2.646 -16.433 17.074 1.00 96.69 166 ASN A N 1
ATOM 1273 C CA . ASN A 1 166 ? -1.716 -17.267 16.311 1.00 96.69 166 ASN A CA 1
ATOM 1274 C C . ASN A 1 166 ? -1.912 -17.093 14.799 1.00 96.69 166 ASN A C 1
ATOM 1276 O O . ASN A 1 166 ? -0.935 -16.919 14.073 1.00 96.69 166 ASN A O 1
ATOM 1280 N N . GLY A 1 167 ? -3.161 -17.084 14.322 1.00 97.50 167 GLY A N 1
ATOM 1281 C CA . GLY A 1 167 ? -3.460 -16.871 12.906 1.00 97.50 167 GLY A CA 1
ATOM 1282 C C . GLY A 1 167 ? -3.003 -15.497 12.399 1.00 97.50 167 GLY A C 1
ATOM 1283 O O . GLY A 1 167 ? -2.402 -15.416 11.325 1.00 97.50 167 GLY A O 1
ATOM 1284 N N . LEU A 1 168 ? -3.198 -14.426 13.182 1.00 97.06 168 LEU A N 1
ATOM 1285 C CA . LEU A 1 168 ? -2.708 -13.082 12.829 1.00 97.06 168 LEU A CA 1
ATOM 1286 C C . LEU A 1 168 ? -1.179 -13.024 12.774 1.00 97.06 168 LEU A C 1
ATOM 1288 O O . LEU A 1 168 ? -0.623 -12.497 11.812 1.00 97.06 168 LEU A O 1
ATOM 1292 N N . VAL A 1 169 ? -0.491 -13.588 13.773 1.00 97.75 169 VAL A N 1
ATOM 1293 C CA . VAL A 1 169 ? 0.980 -13.609 13.823 1.00 97.75 169 VAL A CA 1
ATOM 1294 C C . VAL A 1 169 ? 1.554 -14.348 12.615 1.00 97.75 169 VAL A C 1
ATOM 1296 O O . VAL A 1 169 ? 2.439 -13.815 11.946 1.00 97.75 169 VAL A O 1
ATOM 1299 N N . ILE A 1 170 ? 1.022 -15.530 12.287 1.00 97.94 170 ILE A N 1
ATOM 1300 C CA . ILE A 1 170 ? 1.462 -16.299 11.113 1.00 97.94 170 ILE A CA 1
ATOM 1301 C C . ILE A 1 170 ? 1.233 -15.494 9.828 1.00 97.94 170 ILE A C 1
ATOM 1303 O O . ILE A 1 170 ? 2.134 -15.402 8.998 1.00 97.94 170 ILE A O 1
ATOM 1307 N N . THR A 1 171 ? 0.072 -14.849 9.688 1.00 98.12 171 THR A N 1
ATOM 1308 C CA . THR A 1 171 ? -0.250 -14.008 8.522 1.00 98.12 171 THR A CA 1
ATOM 1309 C C . THR A 1 171 ? 0.761 -12.866 8.347 1.00 98.12 171 THR A C 1
ATOM 1311 O O . THR A 1 171 ? 1.250 -12.639 7.242 1.00 98.12 171 THR A O 1
ATOM 1314 N N . ILE A 1 172 ? 1.129 -12.171 9.432 1.00 97.75 172 ILE A N 1
ATOM 1315 C CA . ILE A 1 172 ? 2.120 -11.080 9.398 1.00 97.75 172 ILE A CA 1
ATOM 1316 C C . ILE A 1 172 ? 3.512 -11.602 9.021 1.00 97.75 172 ILE A C 1
ATOM 1318 O O . ILE A 1 172 ? 4.211 -10.951 8.241 1.00 97.75 172 ILE A O 1
ATOM 1322 N N . ILE A 1 173 ? 3.916 -12.765 9.546 1.00 98.12 173 ILE A N 1
ATOM 1323 C CA . ILE A 1 173 ? 5.197 -13.399 9.201 1.00 98.12 173 ILE A CA 1
ATOM 1324 C C . ILE A 1 173 ? 5.228 -13.744 7.709 1.00 98.12 173 ILE A C 1
ATOM 1326 O O . ILE A 1 173 ? 6.179 -13.371 7.025 1.00 98.12 173 ILE A O 1
ATOM 1330 N N . LEU A 1 174 ? 4.178 -14.386 7.186 1.00 98.31 174 LEU A N 1
ATOM 1331 C CA . LEU A 1 174 ? 4.066 -14.730 5.765 1.00 98.31 174 LEU A CA 1
ATOM 1332 C C . LEU A 1 174 ? 4.121 -13.483 4.871 1.00 98.31 174 LEU A C 1
ATOM 1334 O O . LEU A 1 174 ? 4.871 -13.468 3.898 1.00 98.31 174 LEU A O 1
ATOM 1338 N N . ALA A 1 175 ? 3.413 -12.408 5.232 1.00 97.25 175 ALA A N 1
ATOM 1339 C CA . ALA A 1 175 ? 3.490 -11.135 4.514 1.00 97.25 175 ALA A CA 1
ATOM 1340 C C . ALA A 1 175 ? 4.907 -10.527 4.550 1.00 97.25 175 ALA A C 1
ATOM 1342 O O . ALA A 1 175 ? 5.368 -9.969 3.559 1.00 97.25 175 ALA A O 1
ATOM 1343 N N . GLY A 1 176 ? 5.623 -10.655 5.673 1.00 97.62 176 GLY A N 1
ATOM 1344 C CA . GLY A 1 176 ? 7.025 -10.247 5.785 1.00 97.62 176 GLY A CA 1
ATOM 1345 C C . GLY A 1 176 ? 7.957 -11.044 4.868 1.00 97.62 176 GLY A C 1
ATOM 1346 O O . GLY A 1 176 ? 8.799 -10.447 4.198 1.00 97.62 176 GLY A O 1
ATOM 1347 N N . ILE A 1 177 ? 7.773 -12.367 4.796 1.00 98.19 177 ILE A N 1
ATOM 1348 C CA . ILE A 1 177 ? 8.531 -13.245 3.893 1.00 98.19 177 ILE A CA 1
ATOM 1349 C C . ILE A 1 177 ? 8.249 -12.872 2.433 1.00 98.19 177 ILE A C 1
ATOM 1351 O O . ILE A 1 177 ? 9.197 -12.695 1.674 1.00 98.19 177 ILE A O 1
ATOM 1355 N N . PHE A 1 178 ? 6.980 -12.670 2.059 1.00 98.25 178 PHE A N 1
ATOM 1356 C CA . PHE A 1 178 ? 6.593 -12.212 0.719 1.00 98.25 178 PHE A CA 1
ATOM 1357 C C . PHE A 1 178 ? 7.313 -10.911 0.334 1.00 98.25 178 PHE A C 1
ATOM 1359 O O . PHE A 1 178 ? 7.937 -10.836 -0.721 1.00 98.25 178 PHE A O 1
ATOM 1366 N N . THR A 1 179 ? 7.285 -9.887 1.201 1.00 97.50 179 THR A N 1
ATOM 1367 C CA . THR A 1 179 ? 7.967 -8.611 0.922 1.00 97.50 179 THR A CA 1
ATOM 1368 C C . THR A 1 179 ? 9.482 -8.794 0.778 1.00 97.50 179 THR A C 1
ATOM 1370 O O . THR A 1 179 ? 10.089 -8.173 -0.091 1.00 97.50 179 THR A O 1
ATOM 1373 N N . GLY A 1 180 ? 10.096 -9.654 1.597 1.00 97.75 180 GLY A N 1
ATOM 1374 C CA . GLY A 1 180 ? 11.524 -9.969 1.503 1.00 97.75 180 GLY A CA 1
ATOM 1375 C C . GLY A 1 180 ? 11.895 -10.671 0.194 1.00 97.75 180 GLY A C 1
ATOM 1376 O O . GLY A 1 180 ? 12.857 -10.274 -0.460 1.00 97.75 180 GLY A O 1
ATOM 1377 N N . LEU A 1 181 ? 11.103 -11.663 -0.222 1.00 97.81 181 LEU A N 1
ATOM 1378 C CA . LEU A 1 181 ? 11.281 -12.368 -1.494 1.00 97.81 181 LEU A CA 1
ATOM 1379 C C . LEU A 1 181 ? 11.064 -11.444 -2.696 1.00 97.81 181 LEU A C 1
ATOM 1381 O O . LEU A 1 181 ? 11.841 -11.503 -3.643 1.00 97.81 181 LEU A O 1
ATOM 1385 N N . GLN A 1 182 ? 10.077 -10.544 -2.642 1.00 97.75 182 GLN A N 1
ATOM 1386 C CA . GLN A 1 182 ? 9.879 -9.545 -3.696 1.00 97.75 182 GLN A CA 1
ATOM 1387 C C . GLN A 1 182 ? 11.071 -8.583 -3.801 1.00 97.75 182 GLN A C 1
ATOM 1389 O O . GLN A 1 182 ? 11.499 -8.239 -4.900 1.00 97.75 182 GLN A O 1
ATOM 1394 N N . GLY A 1 183 ? 11.650 -8.177 -2.666 1.00 97.12 183 GLY A N 1
ATOM 1395 C CA . GLY A 1 183 ? 12.880 -7.381 -2.646 1.00 97.12 183 GLY A CA 1
ATOM 1396 C C . GLY A 1 183 ? 14.084 -8.133 -3.223 1.00 97.12 183 GLY A C 1
ATOM 1397 O O . GLY A 1 183 ? 14.863 -7.553 -3.977 1.00 97.12 183 GLY A O 1
ATOM 1398 N N . TYR A 1 184 ? 14.212 -9.428 -2.917 1.00 97.12 184 TYR A N 1
ATOM 1399 C CA . TYR A 1 184 ? 15.229 -10.298 -3.511 1.00 97.12 184 TYR A CA 1
ATOM 1400 C C . TYR A 1 184 ? 15.060 -10.416 -5.032 1.00 97.12 184 TYR A C 1
ATOM 1402 O O . TYR A 1 184 ? 16.038 -10.293 -5.765 1.00 97.12 184 TYR A O 1
ATOM 1410 N N . GLU A 1 185 ? 13.831 -10.597 -5.512 1.00 96.44 185 GLU A N 1
ATOM 1411 C CA . GLU A 1 185 ? 13.518 -10.661 -6.940 1.00 96.44 185 GLU A CA 1
ATOM 1412 C C . GLU A 1 185 ? 13.887 -9.353 -7.656 1.00 96.44 185 GLU A C 1
ATOM 1414 O O . GLU A 1 185 ? 14.542 -9.387 -8.692 1.00 96.44 185 GLU A O 1
ATOM 1419 N N . TYR A 1 186 ? 13.571 -8.192 -7.072 1.00 96.75 186 TYR A N 1
ATOM 1420 C CA . TYR A 1 186 ? 13.955 -6.898 -7.650 1.00 96.75 186 TYR A CA 1
ATOM 1421 C C . TYR A 1 186 ? 15.465 -6.678 -7.685 1.00 96.75 186 TYR A C 1
ATOM 1423 O O . TYR A 1 186 ? 15.971 -6.100 -8.641 1.00 96.75 186 TYR A O 1
ATOM 1431 N N . PHE A 1 187 ? 16.189 -7.122 -6.656 1.00 96.56 187 PHE A N 1
ATOM 1432 C CA . PHE A 1 187 ? 17.640 -6.955 -6.594 1.00 96.56 187 PHE A CA 1
ATOM 1433 C C . PHE A 1 187 ? 18.381 -7.821 -7.623 1.00 96.56 187 PHE A C 1
ATOM 1435 O O . PHE A 1 187 ? 19.424 -7.407 -8.121 1.00 96.56 187 PHE A O 1
ATOM 1442 N N . ASN A 1 188 ? 17.853 -9.007 -7.941 1.00 95.88 188 ASN A N 1
ATOM 1443 C CA . ASN A 1 188 ? 18.468 -9.947 -8.886 1.00 95.88 188 ASN A CA 1
ATOM 1444 C C . ASN A 1 188 ? 17.864 -9.880 -10.299 1.00 95.88 188 ASN A C 1
ATOM 1446 O O . ASN A 1 188 ? 18.219 -10.694 -11.149 1.00 95.88 188 ASN A O 1
ATOM 1450 N N . ALA A 1 189 ? 16.950 -8.943 -10.561 1.00 96.06 189 ALA A N 1
ATOM 1451 C CA . ALA A 1 189 ? 16.374 -8.751 -11.884 1.00 96.06 189 ALA A CA 1
ATOM 1452 C C . ALA A 1 189 ? 17.451 -8.339 -12.900 1.00 96.06 189 ALA A C 1
ATOM 1454 O O . ALA A 1 189 ? 18.276 -7.467 -12.630 1.00 96.06 189 ALA A O 1
ATOM 1455 N N . SER A 1 190 ? 17.411 -8.931 -14.094 1.00 96.44 190 SER A N 1
ATOM 1456 C CA . SER A 1 190 ? 18.286 -8.572 -15.221 1.00 96.44 190 SER A CA 1
ATOM 1457 C C . SER A 1 190 ? 17.896 -7.250 -15.899 1.00 96.44 190 SER A C 1
ATOM 1459 O O . SER A 1 190 ? 18.633 -6.756 -16.748 1.00 96.44 190 SER A O 1
ATOM 1461 N N . PHE A 1 191 ? 16.749 -6.679 -15.524 1.00 97.19 191 PHE A N 1
ATOM 1462 C CA . PHE A 1 191 ? 16.184 -5.445 -16.061 1.00 97.19 191 PHE A CA 1
ATOM 1463 C C . PHE A 1 191 ? 15.719 -4.518 -14.925 1.00 97.19 191 PHE A C 1
ATOM 1465 O O . PHE A 1 191 ? 15.454 -4.939 -13.799 1.00 97.19 191 PHE A O 1
ATOM 1472 N N . THR A 1 192 ? 15.590 -3.237 -15.236 1.00 97.38 192 THR A N 1
ATOM 1473 C CA . THR A 1 192 ? 15.277 -2.126 -14.336 1.00 97.38 192 THR A CA 1
ATOM 1474 C C . THR A 1 192 ? 14.019 -1.390 -14.799 1.00 97.38 192 THR A C 1
ATOM 1476 O O . THR A 1 192 ? 13.486 -1.637 -15.881 1.00 97.38 192 THR A O 1
ATOM 1479 N N . ILE A 1 193 ? 13.532 -0.436 -13.999 1.00 97.75 193 ILE A N 1
ATOM 1480 C CA . ILE A 1 193 ? 12.379 0.403 -14.371 1.00 97.75 193 ILE A CA 1
ATOM 1481 C C . ILE A 1 193 ? 12.617 1.222 -15.654 1.00 97.75 193 ILE A C 1
ATOM 1483 O O . ILE A 1 193 ? 11.660 1.577 -16.343 1.00 97.75 193 ILE A O 1
ATOM 1487 N N . SER A 1 194 ? 13.885 1.481 -15.988 1.00 97.44 194 SER A N 1
ATOM 1488 C CA . SER A 1 194 ? 14.303 2.260 -17.156 1.00 97.44 194 SER A CA 1
ATOM 1489 C C . SER A 1 194 ? 14.436 1.426 -18.436 1.00 97.44 194 SER A C 1
ATOM 1491 O O . SER A 1 194 ? 14.624 2.007 -19.505 1.00 97.44 194 SER A O 1
ATOM 1493 N N . ASP A 1 195 ? 14.307 0.095 -18.365 1.00 96.56 195 ASP A N 1
ATOM 1494 C CA . ASP A 1 195 ? 14.459 -0.809 -19.517 1.00 96.56 195 ASP A CA 1
ATOM 1495 C C . ASP A 1 195 ? 13.161 -0.911 -20.330 1.00 96.56 195 ASP A C 1
ATOM 1497 O O . ASP A 1 195 ? 12.488 -1.944 -20.424 1.00 96.56 195 ASP A O 1
ATOM 1501 N N . GLY A 1 196 ? 12.797 0.236 -20.906 1.00 95.44 196 GLY A N 1
ATOM 1502 C CA . GLY A 1 196 ? 11.656 0.405 -21.792 1.00 95.44 196 GLY A CA 1
ATOM 1503 C C . GLY A 1 196 ? 10.306 0.110 -21.137 1.00 95.44 196 GLY A C 1
ATOM 1504 O O . GLY A 1 196 ? 10.142 0.076 -19.915 1.00 95.44 196 GLY A O 1
ATOM 1505 N N . VAL A 1 197 ? 9.301 -0.107 -21.986 1.00 97.25 197 VAL A N 1
ATOM 1506 C CA . VAL A 1 197 ? 7.916 -0.300 -21.538 1.00 97.25 197 VAL A CA 1
ATOM 1507 C C . VAL A 1 197 ? 7.725 -1.593 -20.738 1.00 97.25 197 VAL A C 1
ATOM 1509 O O . VAL A 1 197 ? 6.862 -1.644 -19.864 1.00 97.25 197 VAL A O 1
ATOM 1512 N N . TYR A 1 198 ? 8.549 -2.619 -20.978 1.00 97.38 198 TYR A N 1
ATOM 1513 C CA . TYR A 1 198 ? 8.520 -3.857 -20.201 1.00 97.38 198 TYR A CA 1
ATOM 1514 C C . TYR A 1 198 ? 8.913 -3.595 -18.744 1.00 97.38 198 TYR A C 1
ATOM 1516 O O . TYR A 1 198 ? 8.117 -3.865 -17.846 1.00 97.38 198 TYR A O 1
ATOM 1524 N N . GLY A 1 199 ? 10.087 -2.994 -18.506 1.00 97.38 199 GLY A N 1
ATOM 1525 C CA . GLY A 1 199 ? 10.543 -2.653 -17.158 1.00 97.38 199 GLY A CA 1
ATOM 1526 C C . GLY A 1 199 ? 9.590 -1.685 -16.456 1.00 97.38 199 GLY A C 1
ATOM 1527 O O . GLY A 1 199 ? 9.168 -1.932 -15.326 1.00 97.38 199 GLY A O 1
ATOM 1528 N N . SER A 1 200 ? 9.164 -0.628 -17.153 1.00 97.25 200 SER A N 1
ATOM 1529 C CA . SER A 1 200 ? 8.220 0.356 -16.610 1.00 97.25 200 SER A CA 1
ATOM 1530 C C . SER A 1 200 ? 6.890 -0.272 -16.174 1.00 97.25 200 SER A C 1
ATOM 1532 O O . SER A 1 200 ? 6.449 -0.043 -15.049 1.00 97.25 200 SER A O 1
ATOM 1534 N N . THR A 1 201 ? 6.249 -1.083 -17.024 1.00 97.50 201 THR A N 1
ATOM 1535 C CA . THR A 1 201 ? 4.960 -1.715 -16.681 1.00 97.50 201 THR A CA 1
ATOM 1536 C C . THR A 1 201 ? 5.110 -2.788 -15.605 1.00 97.50 201 THR A C 1
ATOM 1538 O O . THR A 1 201 ? 4.267 -2.853 -14.709 1.00 97.50 201 THR A O 1
ATOM 1541 N N . PHE A 1 202 ? 6.196 -3.568 -15.635 1.00 97.50 202 PHE A N 1
ATOM 1542 C CA . PHE A 1 202 ? 6.498 -4.568 -14.614 1.00 97.50 202 PHE A CA 1
ATOM 1543 C C . PHE A 1 202 ? 6.655 -3.924 -13.233 1.00 97.50 202 PHE A C 1
ATOM 1545 O O . PHE A 1 202 ? 5.844 -4.196 -12.350 1.00 97.50 202 PHE A O 1
ATOM 1552 N N . PHE A 1 203 ? 7.637 -3.029 -13.055 1.00 97.81 203 PHE A N 1
ATOM 1553 C CA . PHE A 1 203 ? 7.944 -2.431 -11.749 1.00 97.81 203 PHE A CA 1
ATOM 1554 C C . PHE A 1 203 ? 6.832 -1.513 -11.237 1.00 97.81 203 PHE A C 1
ATOM 1556 O O . PHE A 1 203 ? 6.644 -1.411 -10.025 1.00 97.81 203 PHE A O 1
ATOM 1563 N N . MET A 1 204 ? 6.062 -0.875 -12.124 1.00 97.31 204 MET A N 1
ATOM 1564 C CA . MET A 1 204 ? 4.880 -0.113 -11.719 1.00 97.31 204 MET A CA 1
ATOM 1565 C C . MET A 1 204 ? 3.800 -1.038 -11.140 1.00 97.31 204 MET A C 1
ATOM 1567 O O . MET A 1 204 ? 3.307 -0.790 -10.041 1.00 97.31 204 MET A O 1
ATOM 1571 N N . ALA A 1 205 ? 3.453 -2.126 -11.836 1.00 96.88 205 ALA A N 1
ATOM 1572 C CA . ALA A 1 205 ? 2.408 -3.049 -11.391 1.00 96.88 205 ALA A CA 1
ATOM 1573 C C . ALA A 1 205 ? 2.788 -3.772 -10.092 1.00 96.88 205 ALA A C 1
ATOM 1575 O O . ALA A 1 205 ? 2.046 -3.731 -9.105 1.00 96.88 205 ALA A O 1
ATOM 1576 N N . THR A 1 206 ? 3.959 -4.408 -10.074 1.00 97.38 206 THR A N 1
ATOM 1577 C CA . THR A 1 206 ? 4.429 -5.187 -8.923 1.00 97.38 206 THR A CA 1
ATOM 1578 C C . THR A 1 206 ? 4.850 -4.279 -7.768 1.00 97.38 206 THR A C 1
ATOM 1580 O O . THR A 1 206 ? 4.617 -4.612 -6.606 1.00 97.38 206 THR A O 1
ATOM 1583 N N . GLY A 1 207 ? 5.386 -3.086 -8.051 1.00 97.31 207 GLY A N 1
ATOM 1584 C CA . GLY A 1 207 ? 5.755 -2.086 -7.046 1.00 97.31 207 GLY A CA 1
ATOM 1585 C C . GLY A 1 207 ? 4.548 -1.536 -6.293 1.00 97.31 207 GLY A C 1
ATOM 1586 O O . GLY A 1 207 ? 4.539 -1.557 -5.060 1.00 97.31 207 GLY A O 1
ATOM 1587 N N . PHE A 1 208 ? 3.492 -1.120 -7.004 1.00 96.88 208 PHE A N 1
ATOM 1588 C CA . PHE A 1 208 ? 2.251 -0.691 -6.352 1.00 96.88 208 PHE A CA 1
ATOM 1589 C C . PHE A 1 208 ? 1.592 -1.828 -5.578 1.00 96.88 208 PHE A C 1
ATOM 1591 O O . PHE A 1 208 ? 1.122 -1.607 -4.462 1.00 96.88 208 PHE A O 1
ATOM 1598 N N . HIS A 1 209 ? 1.606 -3.052 -6.105 1.00 97.25 209 HIS A N 1
ATOM 1599 C CA . HIS A 1 209 ? 1.147 -4.215 -5.350 1.00 97.25 209 HIS A CA 1
ATOM 1600 C C . HIS A 1 209 ? 1.962 -4.428 -4.058 1.00 97.25 209 HIS A C 1
ATOM 1602 O O . HIS A 1 209 ? 1.384 -4.612 -2.988 1.00 97.25 209 HIS A O 1
ATOM 1608 N N . GLY A 1 210 ? 3.292 -4.318 -4.111 1.00 96.38 210 GLY A N 1
ATOM 1609 C CA . GLY A 1 210 ? 4.162 -4.420 -2.934 1.00 96.38 210 GLY A CA 1
ATOM 1610 C C . GLY A 1 210 ? 3.896 -3.338 -1.877 1.00 96.38 210 GLY A C 1
ATOM 1611 O O . GLY A 1 210 ? 3.884 -3.632 -0.674 1.00 96.38 210 GLY A O 1
ATOM 1612 N N . LEU A 1 211 ? 3.606 -2.103 -2.309 1.00 95.62 211 LEU A N 1
ATOM 1613 C CA . LEU A 1 211 ? 3.148 -1.030 -1.418 1.00 95.62 211 LEU A CA 1
ATOM 1614 C C . LEU A 1 211 ? 1.828 -1.404 -0.733 1.00 95.62 211 LEU A C 1
ATOM 1616 O O . LEU A 1 211 ? 1.712 -1.256 0.483 1.00 95.62 211 LEU A O 1
ATOM 1620 N N . HIS A 1 212 ? 0.867 -1.959 -1.476 1.00 96.69 212 HIS A N 1
ATOM 1621 C CA . HIS A 1 212 ? -0.394 -2.442 -0.911 1.00 96.69 212 HIS A CA 1
ATOM 1622 C C . HIS A 1 212 ? -0.165 -3.535 0.132 1.00 96.69 212 HIS A C 1
ATOM 1624 O O . HIS A 1 212 ? -0.676 -3.421 1.242 1.00 96.69 212 HIS A O 1
ATOM 1630 N N . VAL A 1 213 ? 0.637 -4.563 -0.170 1.00 96.81 213 VAL A N 1
ATOM 1631 C CA . VAL A 1 213 ? 0.948 -5.643 0.785 1.00 96.81 213 VAL A CA 1
ATOM 1632 C C . VAL A 1 213 ? 1.547 -5.081 2.078 1.00 96.81 213 VAL A C 1
ATOM 1634 O O . VAL A 1 213 ? 1.166 -5.501 3.171 1.00 96.81 213 VAL A O 1
ATOM 1637 N N . THR A 1 214 ? 2.428 -4.084 1.977 1.00 95.19 214 THR A N 1
ATOM 1638 C CA . THR A 1 214 ? 3.030 -3.430 3.149 1.00 95.19 214 THR A CA 1
ATOM 1639 C C . THR A 1 214 ? 1.994 -2.657 3.972 1.00 95.19 214 THR A C 1
ATOM 1641 O O . THR A 1 214 ? 1.959 -2.804 5.197 1.00 95.19 214 THR A O 1
ATOM 1644 N N . SER A 1 215 ? 1.118 -1.892 3.317 1.00 94.00 215 SER A N 1
ATOM 1645 C CA . SER A 1 215 ? 0.031 -1.145 3.965 1.00 94.00 215 SER A CA 1
ATOM 1646 C C . SER A 1 215 ? -0.995 -2.067 4.634 1.00 94.00 215 SER A C 1
ATOM 1648 O O . SER A 1 215 ? -1.372 -1.846 5.786 1.00 94.00 215 SER A O 1
ATOM 1650 N N . TRP A 1 216 ? -1.402 -3.151 3.967 1.00 92.88 216 TRP A N 1
ATOM 1651 C CA . TRP A 1 216 ? -2.322 -4.143 4.531 1.00 92.88 216 TRP A CA 1
ATOM 1652 C C . TRP A 1 216 ? -1.700 -4.896 5.707 1.00 92.88 216 TRP A C 1
ATOM 1654 O O . TRP A 1 216 ? -2.359 -5.076 6.732 1.00 92.88 216 TRP A O 1
ATOM 1664 N N . LYS A 1 217 ? -0.415 -5.270 5.616 1.00 95.50 217 LYS A N 1
ATOM 1665 C CA . LYS A 1 217 ? 0.332 -5.859 6.739 1.00 95.50 217 LYS A CA 1
ATOM 1666 C C . LYS A 1 217 ? 0.328 -4.932 7.953 1.00 95.50 217 LYS A C 1
ATOM 1668 O O . LYS A 1 217 ? 0.123 -5.408 9.069 1.00 95.50 217 LYS A O 1
ATOM 1673 N N . TRP A 1 218 ? 0.534 -3.628 7.749 1.00 93.50 218 TRP A N 1
ATOM 1674 C CA . TRP A 1 218 ? 0.447 -2.642 8.828 1.00 93.50 218 TRP A CA 1
ATOM 1675 C C . TRP A 1 218 ? -0.951 -2.634 9.462 1.00 93.50 218 TRP A C 1
ATOM 1677 O O . TRP A 1 218 ? -1.058 -2.744 10.679 1.00 93.50 218 TRP A O 1
ATOM 1687 N N . GLY A 1 219 ? -2.021 -2.641 8.660 1.00 92.88 219 GLY A N 1
ATOM 1688 C CA . GLY A 1 219 ? -3.395 -2.767 9.166 1.00 92.88 219 GLY A CA 1
ATOM 1689 C C . GLY A 1 219 ? -3.630 -4.032 10.007 1.00 92.88 219 GLY A C 1
ATOM 1690 O O . GLY A 1 219 ? -4.175 -3.950 11.107 1.00 92.88 219 GLY A O 1
ATOM 1691 N N . ILE A 1 220 ? -3.158 -5.198 9.550 1.00 93.88 220 ILE A N 1
ATOM 1692 C CA . ILE A 1 220 ? -3.257 -6.467 10.299 1.00 93.88 220 ILE A CA 1
ATOM 1693 C C . ILE A 1 220 ? -2.461 -6.398 11.610 1.00 93.88 220 ILE A C 1
ATOM 1695 O O . ILE A 1 220 ? -2.914 -6.898 12.640 1.00 93.88 220 ILE A O 1
ATOM 1699 N N . HIS A 1 221 ? -1.299 -5.744 11.603 1.00 92.94 221 HIS A N 1
ATOM 1700 C CA . HIS A 1 221 ? -0.522 -5.517 12.818 1.00 92.94 221 HIS A CA 1
ATOM 1701 C C . HIS A 1 221 ? -1.282 -4.662 13.843 1.00 92.94 221 HIS A C 1
ATOM 1703 O O . HIS A 1 221 ? -1.274 -4.997 15.028 1.00 92.94 221 HIS A O 1
ATOM 1709 N N . GLN A 1 222 ? -2.009 -3.630 13.401 1.00 90.88 222 GLN A N 1
ATOM 1710 C CA . GLN A 1 222 ? -2.871 -2.841 14.288 1.00 90.88 222 GLN A CA 1
ATOM 1711 C C . GLN A 1 222 ? -4.002 -3.690 14.895 1.00 90.88 222 GLN A C 1
ATOM 1713 O O . GLN A 1 222 ? -4.288 -3.561 16.085 1.00 90.88 222 GLN A O 1
ATOM 1718 N N . ILE A 1 223 ? -4.604 -4.602 14.121 1.00 92.00 223 ILE A N 1
ATOM 1719 C CA . ILE A 1 223 ? -5.621 -5.547 14.623 1.00 92.00 223 ILE A CA 1
ATOM 1720 C C . ILE A 1 223 ? -5.019 -6.480 15.681 1.00 92.00 223 ILE A C 1
ATOM 1722 O O . ILE A 1 223 ? -5.614 -6.680 16.741 1.00 92.00 223 ILE A O 1
ATOM 1726 N N . LEU A 1 224 ? -3.822 -7.020 15.428 1.00 92.44 224 LEU A N 1
ATOM 1727 C CA . LEU A 1 224 ? -3.105 -7.855 16.393 1.00 92.44 224 LEU A CA 1
ATOM 1728 C C . LEU A 1 224 ? -2.834 -7.091 17.696 1.00 92.44 224 LEU A C 1
ATOM 1730 O O . LEU A 1 224 ? -3.092 -7.623 18.776 1.00 92.44 224 LEU A O 1
ATOM 1734 N N . ALA A 1 225 ? -2.347 -5.851 17.605 1.00 90.06 225 ALA A N 1
ATOM 1735 C CA . ALA A 1 225 ? -2.085 -5.009 18.769 1.00 90.06 225 ALA A CA 1
ATOM 1736 C C . ALA A 1 225 ? -3.367 -4.735 19.575 1.00 90.06 225 ALA A C 1
ATOM 1738 O O . ALA A 1 225 ? -3.365 -4.872 20.800 1.00 90.06 225 ALA A O 1
ATOM 1739 N N . ALA A 1 226 ? -4.478 -4.433 18.896 1.00 88.19 226 ALA A N 1
ATOM 1740 C CA . ALA A 1 226 ? -5.774 -4.223 19.536 1.00 88.19 226 ALA A CA 1
ATOM 1741 C C . ALA A 1 226 ? -6.279 -5.484 20.267 1.00 88.19 226 ALA A C 1
ATOM 1743 O O . ALA A 1 226 ? -6.703 -5.409 21.421 1.00 88.19 226 ALA A O 1
ATOM 1744 N N . MET A 1 227 ? -6.172 -6.658 19.639 1.00 88.56 227 MET A N 1
ATOM 1745 C CA . MET A 1 227 ? -6.588 -7.941 20.226 1.00 88.56 227 MET A CA 1
ATOM 1746 C C . MET A 1 227 ? -5.675 -8.391 21.383 1.00 88.56 227 MET A C 1
ATOM 1748 O O . MET A 1 227 ? -6.120 -8.997 22.366 1.00 88.56 227 MET A O 1
ATOM 1752 N N . ALA A 1 228 ? -4.381 -8.073 21.316 1.00 87.44 228 ALA A N 1
ATOM 1753 C CA . ALA A 1 228 ? -3.444 -8.312 22.411 1.00 87.44 228 ALA A CA 1
ATOM 1754 C C . ALA A 1 228 ? -3.778 -7.450 23.645 1.00 87.44 228 ALA A C 1
ATOM 1756 O O . ALA A 1 228 ? -3.699 -7.942 24.773 1.00 87.44 228 ALA A O 1
ATOM 1757 N N . ALA A 1 229 ? -4.229 -6.212 23.428 1.00 85.00 229 ALA A N 1
ATOM 1758 C CA . ALA A 1 229 ? -4.646 -5.270 24.467 1.00 85.00 229 ALA A CA 1
ATOM 1759 C C . ALA A 1 229 ? -6.088 -5.478 24.990 1.00 85.00 229 ALA A C 1
ATOM 1761 O O . ALA A 1 229 ? -6.546 -4.698 25.821 1.00 85.00 229 ALA A O 1
ATOM 1762 N N . ASN A 1 230 ? -6.784 -6.544 24.567 1.00 79.31 230 ASN A N 1
ATOM 1763 C CA . ASN A 1 230 ? -8.181 -6.857 24.922 1.00 79.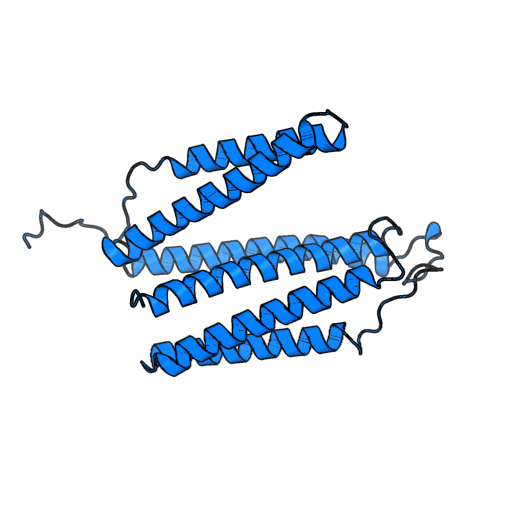31 230 ASN A CA 1
ATOM 1764 C C . ASN A 1 230 ? -9.211 -5.806 24.458 1.00 79.31 230 ASN A C 1
ATOM 1766 O O . ASN A 1 230 ? -10.236 -5.619 25.110 1.00 79.31 230 ASN A O 1
ATOM 1770 N N . HIS A 1 231 ? -8.958 -5.118 23.343 1.00 66.56 231 HIS A N 1
ATOM 1771 C CA . HIS A 1 231 ? -9.950 -4.230 22.720 1.00 66.56 231 HIS A CA 1
ATOM 1772 C C . HIS A 1 231 ? -10.942 -4.964 21.800 1.00 66.56 231 HIS A C 1
ATOM 1774 O O . HIS A 1 231 ? -11.901 -4.348 21.336 1.00 66.56 231 HIS A O 1
ATOM 1780 N N . VAL A 1 232 ? -10.697 -6.251 21.520 1.00 56.25 232 VAL A N 1
ATOM 1781 C CA . VAL A 1 232 ? -11.473 -7.135 20.633 1.00 56.25 232 VAL A CA 1
ATOM 1782 C C . VAL A 1 232 ? -11.618 -8.498 21.290 1.00 56.25 232 VAL A C 1
ATOM 1784 O O . VAL A 1 232 ? -10.606 -8.957 21.874 1.00 56.25 232 VAL A O 1
#